Protein AF-A0A1E8CP36-F1 (afdb_monomer)

Radius of gyration: 18.4 Å; Cα contacts (8 Å, |Δi|>4): 441; chains: 1; bounding box: 43×44×57 Å

Structure (mmCIF, N/CA/C/O backbone):
data_AF-A0A1E8CP36-F1
#
_entry.id   AF-A0A1E8CP36-F1
#
loop_
_atom_site.group_PDB
_atom_site.id
_atom_site.type_symbol
_atom_site.label_atom_id
_atom_site.label_alt_id
_atom_site.label_comp_id
_atom_site.label_asym_id
_atom_site.label_entity_id
_atom_site.label_seq_id
_atom_site.pdbx_PDB_ins_code
_atom_site.Cartn_x
_atom_site.Cartn_y
_atom_site.Cartn_z
_atom_site.occupancy
_atom_site.B_iso_or_equiv
_atom_site.auth_seq_id
_atom_site.auth_comp_id
_atom_site.auth_asym_id
_atom_site.auth_atom_id
_atom_site.pdbx_PDB_model_num
ATOM 1 N N . MET A 1 1 ? -20.649 27.851 12.185 1.00 42.44 1 MET A N 1
ATOM 2 C CA . MET A 1 1 ? -20.778 26.809 13.225 1.00 42.44 1 MET A CA 1
ATOM 3 C C . MET A 1 1 ? -20.010 25.599 12.732 1.00 42.44 1 MET A C 1
ATOM 5 O O . MET A 1 1 ? -20.417 25.036 11.728 1.00 42.44 1 MET A O 1
ATOM 9 N N . LEU A 1 2 ? -18.875 25.284 13.358 1.00 39.28 2 LEU A N 1
ATOM 10 C CA . LEU A 1 2 ? -18.139 24.038 13.123 1.00 39.28 2 LEU A CA 1
ATOM 11 C C . LEU A 1 2 ? -18.887 22.919 13.850 1.00 39.28 2 LEU A C 1
ATOM 13 O O . LEU A 1 2 ? -19.283 23.093 15.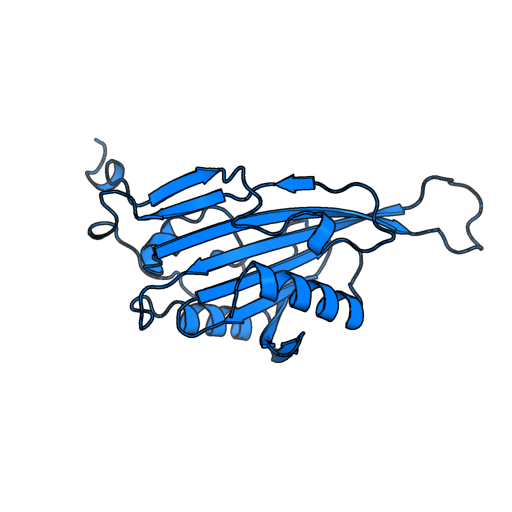005 1.00 39.28 2 LEU A O 1
ATOM 17 N N . THR A 1 3 ? -19.148 21.811 13.173 1.00 42.78 3 THR A N 1
ATOM 18 C CA . THR A 1 3 ? -19.741 20.630 13.804 1.00 42.78 3 THR A CA 1
ATOM 19 C C . THR A 1 3 ? -18.732 19.991 14.771 1.00 42.78 3 THR A C 1
ATOM 21 O O . THR A 1 3 ? -17.538 20.024 14.488 1.00 42.78 3 THR A O 1
ATOM 24 N N . PRO A 1 4 ? -19.165 19.349 15.877 1.00 52.16 4 PRO A N 1
ATOM 25 C CA . PRO A 1 4 ? -18.263 18.711 16.853 1.00 52.16 4 PRO A CA 1
ATOM 26 C C . PRO A 1 4 ? -17.338 17.616 16.278 1.00 52.16 4 PRO A C 1
ATOM 28 O O . PRO A 1 4 ? -16.437 17.143 16.963 1.00 52.16 4 PRO A O 1
ATOM 31 N N . LEU A 1 5 ? -17.559 17.200 15.027 1.00 50.97 5 LEU A N 1
ATOM 32 C CA . LEU A 1 5 ? -16.712 16.261 14.291 1.00 50.97 5 LEU A CA 1
ATOM 33 C C . LEU A 1 5 ? -15.388 16.885 13.812 1.00 50.97 5 LEU A C 1
ATOM 35 O O . LEU A 1 5 ? -14.413 16.154 13.676 1.00 50.97 5 LEU A O 1
ATOM 39 N N . ASP A 1 6 ? -15.314 18.210 13.633 1.00 52.88 6 ASP A N 1
ATOM 40 C CA . ASP A 1 6 ? -14.117 18.896 13.109 1.00 52.88 6 ASP A CA 1
ATOM 41 C C . ASP A 1 6 ? -12.987 19.036 14.151 1.00 52.88 6 ASP A C 1
ATOM 43 O O . ASP A 1 6 ? -11.913 19.556 13.855 1.00 52.88 6 ASP A O 1
ATOM 47 N N . THR A 1 7 ? -13.216 18.577 15.386 1.00 62.69 7 THR A N 1
ATOM 48 C CA . THR A 1 7 ? -12.235 18.618 16.482 1.00 62.69 7 THR A CA 1
ATOM 49 C C . THR A 1 7 ? -11.633 17.260 16.835 1.00 62.69 7 THR A C 1
ATOM 51 O O . THR A 1 7 ? -10.688 17.223 17.623 1.00 62.69 7 THR A O 1
ATOM 54 N N . LEU A 1 8 ? -12.158 16.155 16.292 1.00 77.69 8 LEU A N 1
ATOM 55 C CA . LEU A 1 8 ? -11.667 14.816 16.624 1.00 77.69 8 LEU A CA 1
ATOM 56 C C . LEU A 1 8 ? -10.309 14.559 15.967 1.00 77.69 8 LEU A C 1
ATOM 58 O O . LEU A 1 8 ? -10.164 14.587 14.746 1.00 77.69 8 LEU A O 1
ATOM 62 N N . ARG A 1 9 ? -9.304 14.243 16.782 1.00 86.25 9 ARG A N 1
ATOM 63 C CA . ARG A 1 9 ? -7.970 13.844 16.326 1.00 86.25 9 ARG A CA 1
ATOM 64 C C . ARG A 1 9 ? -7.954 12.341 16.086 1.00 86.25 9 ARG A C 1
ATOM 66 O O . ARG A 1 9 ? -7.507 11.566 16.934 1.00 86.25 9 ARG A O 1
ATOM 73 N N . CYS A 1 10 ? -8.479 11.937 14.933 1.00 89.81 10 CYS A N 1
ATOM 74 C CA . CYS A 1 10 ? -8.637 10.532 14.552 1.00 89.81 10 CYS A CA 1
ATOM 75 C C . CYS A 1 10 ? -7.316 9.827 14.272 1.00 89.81 10 CYS A C 1
ATOM 77 O O . CYS A 1 10 ? -7.141 8.655 14.616 1.00 89.81 10 CYS A O 1
ATOM 79 N N . VAL A 1 11 ? -6.380 10.551 13.670 1.00 91.06 11 VAL A N 1
ATOM 80 C CA . VAL A 1 11 ? -5.072 10.037 13.294 1.00 91.06 11 VAL A CA 1
ATOM 81 C C . VAL A 1 11 ? -3.985 11.034 13.660 1.00 91.06 11 VAL A C 1
ATOM 83 O O . VAL A 1 11 ? -4.241 12.219 13.870 1.00 91.06 11 VAL A O 1
ATOM 86 N N . VAL A 1 12 ? -2.759 10.536 13.746 1.00 92.25 12 VAL A N 1
ATOM 87 C CA . VAL A 1 12 ? -1.548 11.349 13.804 1.00 92.25 12 VAL A CA 1
ATOM 88 C C . VAL A 1 12 ? -0.628 10.866 12.698 1.00 92.25 12 VAL A C 1
ATOM 90 O O . VAL A 1 12 ? -0.322 9.674 12.628 1.00 92.25 12 VAL A O 1
ATOM 93 N N . GLN A 1 13 ? -0.185 11.795 11.856 1.00 90.75 13 GLN A N 1
ATOM 94 C CA . GLN A 1 13 ? 0.806 11.536 10.821 1.00 90.75 13 GLN A CA 1
ATOM 95 C C . GLN A 1 13 ? 2.175 12.054 11.254 1.00 90.75 13 GLN A C 1
ATOM 97 O O . GLN A 1 13 ? 2.289 13.126 11.851 1.00 90.75 13 GLN A O 1
ATOM 102 N N . ARG A 1 14 ? 3.224 11.290 10.958 1.00 87.75 14 ARG A N 1
ATOM 103 C CA . ARG A 1 14 ? 4.611 11.690 11.200 1.00 87.75 14 ARG A CA 1
ATOM 104 C C . ARG A 1 14 ? 5.522 11.207 10.085 1.00 87.75 14 ARG A C 1
ATOM 106 O O . ARG A 1 14 ? 5.407 10.073 9.627 1.00 87.75 14 ARG A O 1
ATOM 113 N N . THR A 1 15 ? 6.460 12.055 9.686 1.00 85.12 15 THR A N 1
ATOM 114 C CA . THR A 1 15 ? 7.546 11.658 8.789 1.00 85.12 15 THR A CA 1
ATOM 115 C C . THR A 1 15 ? 8.500 10.737 9.539 1.00 85.12 15 THR A C 1
ATOM 117 O O . THR A 1 15 ? 8.971 11.075 10.628 1.00 85.12 15 THR A O 1
ATOM 120 N N . ILE A 1 16 ? 8.800 9.577 8.964 1.00 77.88 16 ILE A N 1
ATOM 121 C CA . ILE A 1 16 ? 9.831 8.680 9.475 1.00 77.88 16 ILE A CA 1
ATOM 122 C C . ILE A 1 16 ? 11.157 9.094 8.840 1.00 77.88 16 ILE A C 1
ATOM 124 O O . ILE A 1 16 ? 11.284 9.146 7.625 1.00 77.88 16 ILE A O 1
ATOM 128 N N . THR A 1 17 ? 12.161 9.388 9.660 1.00 64.94 17 THR A N 1
ATOM 129 C CA . THR A 1 17 ? 13.502 9.782 9.189 1.00 64.94 17 THR A CA 1
ATOM 130 C C . THR A 1 17 ? 14.528 8.654 9.275 1.00 64.94 17 THR A C 1
ATOM 132 O O . THR A 1 17 ? 15.675 8.831 8.877 1.00 64.94 17 THR A O 1
ATOM 135 N N . THR A 1 18 ? 14.132 7.494 9.802 1.00 57.47 18 THR A N 1
ATOM 136 C CA . THR A 1 18 ? 14.993 6.309 9.891 1.00 57.47 18 THR A CA 1
ATOM 137 C C . THR A 1 18 ? 14.614 5.287 8.824 1.00 57.47 18 THR A C 1
ATOM 139 O O . THR A 1 18 ? 13.462 5.191 8.408 1.00 57.47 18 THR A O 1
ATOM 142 N N . ASP A 1 19 ? 15.585 4.477 8.419 1.00 56.72 19 ASP A N 1
ATOM 143 C CA . ASP A 1 19 ? 15.428 3.281 7.578 1.00 56.72 19 ASP A CA 1
ATOM 144 C C . ASP A 1 19 ? 14.421 2.252 8.137 1.00 56.72 19 ASP A C 1
ATOM 146 O O . ASP A 1 19 ? 13.986 1.330 7.442 1.00 56.72 19 ASP A O 1
ATOM 150 N N . ARG A 1 20 ? 14.008 2.416 9.397 1.00 55.44 20 ARG A N 1
ATOM 151 C CA . ARG A 1 20 ? 12.986 1.615 10.067 1.00 55.44 20 ARG A CA 1
ATOM 152 C C . ARG A 1 20 ? 11.585 2.099 9.716 1.00 55.44 20 ARG A C 1
ATOM 154 O O . ARG A 1 20 ? 10.924 2.771 10.505 1.00 55.44 20 ARG A O 1
ATOM 161 N N . GLY A 1 21 ? 11.085 1.683 8.559 1.00 60.56 21 GLY A N 1
ATOM 162 C CA . GLY A 1 21 ? 9.643 1.729 8.318 1.00 60.56 21 GLY A CA 1
ATOM 163 C C . GLY A 1 21 ? 9.183 1.874 6.880 1.00 60.56 21 GLY A C 1
ATOM 164 O O . GLY A 1 21 ? 7.978 1.866 6.682 1.00 60.56 21 GLY A O 1
ATOM 165 N N . GLY A 1 22 ? 10.074 1.967 5.896 1.00 68.12 22 GLY A N 1
ATOM 166 C CA . GLY A 1 22 ? 9.705 2.028 4.481 1.00 68.12 22 GLY A CA 1
ATOM 167 C C . GLY A 1 22 ? 10.755 1.391 3.576 1.00 68.12 22 GLY A C 1
ATOM 168 O O . GLY A 1 22 ? 11.767 0.880 4.057 1.00 68.12 22 GLY A O 1
ATOM 169 N N . LEU A 1 23 ? 10.503 1.398 2.266 1.00 78.31 23 LEU A N 1
ATOM 170 C CA . LEU A 1 23 ? 11.459 0.911 1.273 1.00 78.31 23 LEU A CA 1
ATOM 171 C C . LEU A 1 23 ? 12.496 2.001 0.976 1.00 78.31 23 LEU A C 1
ATOM 173 O O . LEU A 1 23 ? 12.114 3.063 0.484 1.00 78.31 23 LEU A O 1
ATOM 177 N N . PRO A 1 24 ? 13.797 1.776 1.237 1.00 81.56 24 PRO A N 1
ATOM 178 C CA . PRO A 1 24 ? 14.819 2.696 0.764 1.00 81.56 24 PRO A CA 1
ATOM 179 C C . PRO A 1 24 ? 14.998 2.531 -0.756 1.00 81.56 24 PRO A C 1
ATOM 181 O O . PRO A 1 24 ? 14.765 1.430 -1.275 1.00 81.56 24 PRO A O 1
ATOM 184 N N . PRO A 1 25 ? 15.462 3.575 -1.469 1.00 82.06 25 PRO A N 1
ATOM 185 C CA . PRO A 1 25 ? 15.526 3.536 -2.925 1.00 82.06 25 PRO A CA 1
ATOM 186 C C . PRO A 1 25 ? 16.365 2.366 -3.456 1.00 82.06 25 PRO A C 1
ATOM 188 O O . PRO A 1 25 ? 15.920 1.603 -4.313 1.00 82.06 25 PRO A O 1
ATOM 191 N N . ASP A 1 26 ? 17.537 2.150 -2.857 1.00 84.50 26 ASP A N 1
ATOM 192 C CA . ASP A 1 26 ? 18.494 1.128 -3.295 1.00 84.50 26 ASP A CA 1
ATOM 193 C C . ASP A 1 26 ? 18.013 -0.313 -3.081 1.00 84.50 26 ASP A C 1
ATOM 195 O O . ASP A 1 26 ? 18.573 -1.242 -3.656 1.00 84.50 26 ASP A O 1
ATOM 199 N N . SER A 1 27 ? 16.978 -0.543 -2.264 1.00 85.44 27 SER A N 1
ATOM 200 C CA . SER A 1 27 ? 16.481 -1.908 -2.036 1.00 85.44 27 SER A CA 1
ATOM 201 C C . SER A 1 27 ? 15.745 -2.479 -3.247 1.00 85.44 27 SER A C 1
ATOM 203 O O . SER A 1 27 ? 15.810 -3.678 -3.499 1.00 85.44 27 SER A O 1
ATOM 205 N N . VAL A 1 28 ? 15.038 -1.647 -4.008 1.00 85.50 28 VAL A N 1
ATOM 206 C CA . VAL A 1 28 ? 14.165 -2.110 -5.102 1.00 85.50 28 VAL A CA 1
ATOM 207 C C . VAL A 1 28 ? 14.660 -1.688 -6.479 1.00 85.50 28 VAL A C 1
ATOM 209 O O . VAL A 1 28 ? 14.289 -2.303 -7.476 1.00 85.50 28 VAL A O 1
ATOM 212 N N . LYS A 1 29 ? 15.565 -0.715 -6.541 1.00 85.38 29 LYS A N 1
ATOM 213 C CA . LYS A 1 29 ? 16.146 -0.199 -7.775 1.00 85.38 29 LYS A CA 1
ATOM 214 C C . LYS A 1 29 ? 16.951 -1.274 -8.553 1.00 85.38 29 LYS A C 1
ATOM 216 O O . LYS A 1 29 ? 17.710 -2.024 -7.934 1.00 85.38 29 LYS A O 1
ATOM 221 N N . PRO A 1 30 ? 16.793 -1.385 -9.887 1.00 80.94 30 PRO A N 1
ATOM 222 C CA . PRO A 1 30 ? 17.678 -2.177 -10.754 1.00 80.94 30 PRO A CA 1
ATOM 223 C C . PRO A 1 30 ? 19.116 -1.629 -10.813 1.00 80.94 30 PRO A C 1
ATOM 225 O O . PRO A 1 30 ? 19.350 -0.454 -10.538 1.00 80.94 30 PRO A O 1
ATOM 228 N N . ALA A 1 31 ? 20.097 -2.448 -11.199 1.00 79.38 31 ALA A N 1
ATOM 229 C CA . ALA A 1 31 ? 21.509 -2.031 -11.207 1.00 79.38 31 ALA A CA 1
ATOM 230 C C . ALA A 1 31 ? 21.798 -0.923 -12.239 1.00 79.38 31 ALA A C 1
ATOM 232 O O . ALA A 1 31 ? 22.646 -0.061 -12.027 1.00 79.38 31 ALA A O 1
ATOM 233 N N . GLU A 1 32 ? 21.070 -0.948 -13.348 1.00 77.88 32 GLU A N 1
ATOM 234 C CA . GLU A 1 32 ? 21.139 -0.030 -14.481 1.00 77.88 32 GLU A CA 1
ATOM 235 C C . GLU A 1 32 ? 20.390 1.288 -14.260 1.00 77.88 32 GLU A C 1
ATOM 237 O O . GLU A 1 32 ? 20.508 2.212 -15.065 1.00 77.88 32 GLU A O 1
ATOM 242 N N . ALA A 1 33 ? 19.607 1.387 -13.187 1.00 83.19 33 ALA A N 1
ATOM 243 C CA . ALA A 1 33 ? 18.817 2.574 -12.941 1.00 83.19 33 ALA A CA 1
ATOM 244 C C . ALA A 1 33 ? 19.701 3.763 -12.520 1.00 83.19 33 ALA A C 1
ATOM 246 O O . ALA A 1 33 ? 20.709 3.634 -11.816 1.00 83.19 33 ALA A O 1
ATOM 247 N N . VAL A 1 34 ? 19.286 4.965 -12.904 1.00 80.81 34 VAL A N 1
ATOM 248 C CA . VAL A 1 34 ? 19.999 6.225 -12.674 1.00 80.81 34 VAL A CA 1
ATOM 249 C C . VAL A 1 34 ? 19.136 7.152 -11.836 1.00 80.81 34 VAL A C 1
ATOM 251 O O . VAL A 1 34 ? 17.924 7.236 -12.020 1.00 80.81 34 VAL A O 1
ATOM 254 N N . GLY A 1 35 ? 19.774 7.825 -10.874 1.00 79.50 35 GLY A N 1
ATOM 255 C CA . GLY A 1 35 ? 19.059 8.560 -9.836 1.00 79.50 35 GLY A CA 1
ATOM 256 C C . GLY A 1 35 ? 18.225 7.628 -8.955 1.00 79.50 35 GLY A C 1
ATOM 257 O O . GLY A 1 35 ? 18.033 6.447 -9.258 1.00 79.50 35 GLY A O 1
ATOM 258 N N . ALA A 1 36 ? 17.811 8.133 -7.804 1.00 82.62 36 ALA A N 1
ATOM 259 C CA . ALA A 1 36 ? 16.762 7.531 -7.002 1.00 82.62 36 ALA A CA 1
ATOM 260 C C . ALA A 1 36 ? 16.274 8.583 -6.011 1.00 82.62 36 ALA A C 1
ATOM 262 O O . ALA A 1 36 ? 17.088 9.316 -5.442 1.00 82.62 36 ALA A O 1
ATOM 263 N N . ALA A 1 37 ? 14.972 8.646 -5.791 1.00 83.38 37 ALA A N 1
ATOM 264 C CA . ALA A 1 37 ? 14.398 9.451 -4.732 1.00 83.38 37 ALA A CA 1
ATOM 265 C C . ALA A 1 37 ? 13.346 8.633 -3.992 1.00 83.38 37 ALA A C 1
ATOM 267 O O . ALA A 1 37 ? 12.659 7.796 -4.576 1.00 83.38 37 ALA A O 1
ATOM 268 N N . THR A 1 38 ? 13.222 8.890 -2.697 1.00 82.88 38 THR A N 1
ATOM 269 C CA . THR A 1 38 ? 12.102 8.391 -1.906 1.00 82.88 38 THR A CA 1
ATOM 270 C C . THR A 1 38 ? 11.320 9.584 -1.400 1.00 82.88 38 THR A C 1
ATOM 272 O O . THR A 1 38 ? 11.869 10.456 -0.729 1.00 82.88 38 THR A O 1
ATOM 275 N N . GLU A 1 39 ? 10.032 9.600 -1.712 1.00 82.44 39 GLU A N 1
ATOM 276 C CA . GLU A 1 39 ? 9.053 10.468 -1.080 1.00 82.44 39 GLU A CA 1
ATOM 277 C C . GLU A 1 39 ? 8.371 9.668 0.036 1.00 82.44 39 GLU A C 1
ATOM 279 O O . GLU A 1 39 ? 7.737 8.644 -0.207 1.00 82.44 39 GLU A O 1
ATOM 284 N N . GLY A 1 40 ? 8.545 10.092 1.287 1.00 73.25 40 GLY A N 1
ATOM 285 C CA . GLY A 1 40 ? 8.168 9.307 2.471 1.00 73.25 40 GLY A CA 1
ATOM 286 C C . GLY A 1 40 ? 9.388 8.725 3.206 1.00 73.25 40 GLY A C 1
ATOM 287 O O . GLY A 1 40 ? 10.513 9.128 2.913 1.00 73.25 40 GLY A O 1
ATOM 288 N N . PRO A 1 41 ? 9.201 7.816 4.188 1.00 82.81 41 PRO A N 1
ATOM 289 C CA . PRO A 1 41 ? 7.944 7.203 4.617 1.00 82.81 41 PRO A CA 1
ATOM 290 C C . PRO A 1 41 ? 7.121 8.101 5.553 1.00 82.81 41 PRO A C 1
ATOM 292 O O . PRO A 1 41 ? 7.648 8.663 6.515 1.00 82.81 41 PRO A O 1
ATOM 295 N N . VAL A 1 42 ? 5.810 8.175 5.327 1.00 87.44 42 VAL A N 1
ATOM 296 C CA . VAL A 1 42 ? 4.858 8.786 6.265 1.00 87.44 42 VAL A CA 1
ATOM 297 C C . VAL A 1 42 ? 4.200 7.683 7.077 1.00 87.44 42 VAL A C 1
ATOM 299 O O . VAL A 1 42 ? 3.635 6.741 6.528 1.00 87.44 42 VAL A O 1
ATOM 302 N N . GLU A 1 43 ? 4.269 7.794 8.398 1.00 89.62 43 GLU A N 1
ATOM 303 C CA . GLU A 1 43 ? 3.563 6.913 9.315 1.00 89.62 43 GLU A CA 1
ATOM 304 C C . GLU A 1 43 ? 2.275 7.561 9.791 1.00 89.62 43 GLU A C 1
ATOM 306 O O . GLU A 1 43 ? 2.289 8.680 10.296 1.00 89.62 43 GLU A O 1
ATOM 311 N N . THR A 1 44 ? 1.183 6.813 9.704 1.00 90.75 44 THR A N 1
ATOM 312 C CA . THR A 1 44 ? -0.097 7.151 10.319 1.00 90.75 44 THR A CA 1
ATOM 313 C C . THR A 1 44 ? -0.356 6.203 11.489 1.00 90.75 44 THR A C 1
ATOM 315 O O . THR A 1 44 ? -0.292 4.979 11.343 1.00 90.75 44 THR A O 1
ATOM 318 N N . VAL A 1 45 ? -0.659 6.763 12.658 1.00 93.06 45 VAL A N 1
ATOM 319 C CA . VAL A 1 45 ? -1.060 6.024 13.866 1.00 93.06 45 VAL A CA 1
ATOM 320 C C . VAL A 1 45 ? -2.399 6.544 14.395 1.00 93.06 45 VAL A C 1
ATOM 322 O O . VAL A 1 45 ? -2.792 7.665 14.057 1.00 93.06 45 VAL A O 1
ATOM 325 N N . PRO A 1 46 ? -3.117 5.770 15.231 1.00 93.25 46 PRO A N 1
ATOM 326 C CA . PRO A 1 46 ? -4.339 6.248 15.865 1.00 93.25 46 PRO A CA 1
ATOM 327 C C . PRO A 1 46 ? -4.074 7.511 16.694 1.00 93.25 46 PRO A C 1
ATOM 329 O O . PRO A 1 46 ? -3.125 7.554 17.479 1.00 93.25 46 PRO A O 1
ATOM 332 N N . GLY A 1 47 ? -4.911 8.531 16.516 1.00 92.44 47 GLY A N 1
ATOM 333 C CA . GLY A 1 47 ? -4.896 9.731 17.346 1.00 92.44 47 GLY A CA 1
ATOM 334 C C . GLY A 1 47 ? -5.660 9.546 18.659 1.00 92.44 47 GLY A C 1
ATOM 335 O O . GLY A 1 47 ? -6.194 8.472 18.945 1.00 92.44 47 GLY A O 1
ATOM 336 N N . ALA A 1 48 ? -5.711 10.607 19.468 1.00 92.50 48 ALA A N 1
ATOM 337 C CA . ALA A 1 48 ? -6.333 10.574 20.795 1.00 92.50 48 ALA A CA 1
ATOM 338 C C . ALA A 1 48 ? -7.822 10.186 20.752 1.00 92.50 48 ALA A C 1
ATOM 340 O O . ALA A 1 48 ? -8.307 9.513 21.659 1.00 92.50 48 ALA A O 1
ATOM 341 N N . ASP A 1 49 ? -8.515 10.539 19.667 1.00 91.00 49 ASP A N 1
ATOM 342 C CA . ASP A 1 49 ? -9.955 10.332 19.512 1.00 91.00 49 ASP A CA 1
ATOM 343 C C . ASP A 1 49 ? -10.296 9.160 18.580 1.00 91.00 49 ASP A C 1
ATOM 345 O O . ASP A 1 49 ? -11.451 8.982 18.197 1.00 91.00 49 ASP A O 1
ATOM 349 N N . ALA A 1 50 ? -9.318 8.321 18.217 1.00 88.06 50 ALA A N 1
ATOM 350 C CA . ALA A 1 50 ? -9.481 7.273 17.204 1.00 88.06 50 ALA A CA 1
ATOM 351 C C . ALA A 1 50 ? -10.653 6.307 17.466 1.00 88.06 50 ALA A C 1
ATOM 353 O O . ALA A 1 50 ? -11.233 5.773 16.525 1.00 88.06 50 ALA A O 1
ATOM 354 N N . ALA A 1 51 ? -11.017 6.077 18.732 1.00 85.44 51 ALA A N 1
ATOM 355 C CA . ALA A 1 51 ? -12.144 5.219 19.100 1.00 85.44 51 ALA A CA 1
ATOM 356 C C . ALA A 1 51 ? -13.522 5.853 18.827 1.00 85.44 51 ALA A C 1
ATOM 358 O O . ALA A 1 51 ? -14.496 5.124 18.651 1.00 85.44 51 ALA A O 1
ATOM 359 N N . ALA A 1 52 ? -13.604 7.186 18.806 1.00 85.94 52 ALA A N 1
ATOM 360 C CA . ALA A 1 52 ? -14.826 7.944 18.543 1.00 85.94 52 ALA A CA 1
ATOM 361 C C . ALA A 1 52 ? -14.988 8.303 17.059 1.00 85.94 52 ALA A C 1
ATOM 363 O O . ALA A 1 52 ? -16.052 8.762 16.644 1.00 85.94 52 ALA A O 1
ATOM 364 N N . CYS A 1 53 ? -13.942 8.099 16.258 1.00 85.31 53 CYS A N 1
ATOM 365 C CA . CYS A 1 53 ? -13.953 8.490 14.864 1.00 85.31 53 CYS A CA 1
ATOM 366 C C . CYS A 1 53 ? -14.815 7.548 14.015 1.00 85.31 53 CYS A C 1
ATOM 368 O O . CYS A 1 53 ? -14.610 6.329 14.032 1.00 85.31 53 CYS A O 1
ATOM 370 N N . PRO A 1 54 ? -15.783 8.094 13.260 1.00 76.81 54 PRO A N 1
ATOM 371 C CA . PRO A 1 54 ? -16.598 7.299 12.363 1.00 76.81 54 PRO A CA 1
ATOM 372 C C . PRO A 1 54 ? -15.743 6.771 11.210 1.00 76.81 54 PRO A C 1
ATOM 374 O O . PRO A 1 54 ? -14.850 7.449 10.706 1.00 76.81 54 PRO A O 1
ATOM 377 N N . GLY A 1 55 ? -16.046 5.560 10.757 1.00 74.94 55 GLY A N 1
ATOM 378 C CA . GLY A 1 55 ? -15.379 4.982 9.601 1.00 74.94 55 GLY A CA 1
ATOM 379 C C . GLY A 1 55 ? -16.058 3.698 9.165 1.00 74.94 55 GLY A C 1
ATOM 380 O O . GLY A 1 55 ? -16.174 2.753 9.943 1.00 74.94 55 GLY A O 1
ATOM 381 N N . ALA A 1 56 ? -16.495 3.669 7.913 1.00 83.94 56 ALA A N 1
ATOM 382 C CA . ALA A 1 56 ? -16.815 2.448 7.196 1.00 83.94 56 ALA A CA 1
ATOM 383 C C . ALA A 1 56 ? -15.829 2.333 6.038 1.00 83.94 56 ALA A C 1
ATOM 385 O O . ALA A 1 56 ? -15.441 3.348 5.455 1.00 83.94 56 ALA A O 1
ATOM 386 N N . LEU A 1 57 ? -15.410 1.108 5.722 1.00 85.12 57 LEU A N 1
ATOM 387 C CA . LEU A 1 57 ? -14.607 0.892 4.526 1.00 85.12 57 LEU A CA 1
ATOM 388 C C . LEU A 1 57 ? -15.431 1.352 3.316 1.00 85.12 57 LEU A C 1
ATOM 390 O O . LEU A 1 57 ? -16.638 1.075 3.279 1.00 85.12 57 LEU A O 1
ATOM 394 N N . PRO A 1 58 ? -14.824 2.080 2.364 1.00 79.38 58 PRO A N 1
ATOM 395 C CA . PRO A 1 58 ? -15.558 2.574 1.211 1.00 79.38 58 PRO A CA 1
ATOM 396 C C . PRO A 1 58 ? -16.139 1.409 0.403 1.00 79.38 58 PRO A C 1
ATOM 398 O O . PRO A 1 58 ? -15.741 0.253 0.556 1.00 79.38 58 PRO A O 1
ATOM 401 N N . ALA A 1 59 ? -17.114 1.695 -0.456 1.00 77.75 59 ALA A N 1
ATOM 402 C CA . ALA A 1 59 ? -17.546 0.696 -1.423 1.00 77.75 59 ALA A CA 1
ATOM 403 C C . ALA A 1 59 ? -16.356 0.313 -2.318 1.00 77.75 59 ALA A C 1
ATOM 405 O O . ALA A 1 59 ? -15.544 1.165 -2.674 1.00 77.75 59 ALA A O 1
ATOM 406 N N . ALA A 1 60 ? -16.257 -0.970 -2.673 1.00 68.69 60 ALA A N 1
ATOM 407 C CA . ALA A 1 60 ? -15.292 -1.412 -3.671 1.00 68.69 60 ALA A CA 1
ATOM 408 C C . ALA A 1 60 ? -15.710 -0.820 -5.026 1.00 68.69 60 ALA A C 1
ATOM 410 O O . ALA A 1 60 ? -16.725 -1.238 -5.583 1.00 68.69 60 ALA A O 1
ATOM 411 N N . GLY A 1 61 ? -14.984 0.192 -5.497 1.00 66.12 61 GLY A N 1
ATOM 412 C CA . GLY A 1 61 ? -15.195 0.846 -6.787 1.00 66.12 61 GLY A CA 1
ATOM 413 C C . GLY A 1 61 ? -13.917 0.788 -7.616 1.00 66.12 61 GLY A C 1
ATOM 414 O O . GLY A 1 61 ? -12.828 0.869 -7.052 1.00 66.12 61 GLY A O 1
ATOM 415 N N . CYS A 1 62 ? -14.069 0.623 -8.930 1.00 72.00 62 CYS A N 1
ATOM 416 C CA . CYS A 1 62 ? -12.959 0.372 -9.858 1.00 72.00 62 CYS A CA 1
ATOM 417 C C . CYS A 1 62 ? -12.655 1.569 -10.775 1.00 72.00 62 CYS A C 1
ATOM 419 O O . CYS A 1 62 ? -11.638 1.584 -11.460 1.00 72.00 62 CYS A O 1
ATOM 421 N N . ASP A 1 63 ? -13.527 2.580 -10.768 1.00 58.31 63 ASP A N 1
ATOM 422 C CA . ASP A 1 63 ? -13.457 3.744 -11.664 1.00 58.31 63 ASP A CA 1
ATOM 423 C C . ASP A 1 63 ? -12.499 4.840 -11.160 1.00 58.31 63 ASP A C 1
ATOM 425 O O . ASP A 1 63 ? -12.257 5.842 -11.830 1.00 58.31 63 ASP A O 1
ATOM 429 N N . GLU A 1 64 ? -11.937 4.655 -9.967 1.00 60.72 64 GLU A N 1
ATOM 430 C CA . GLU A 1 64 ? -11.016 5.573 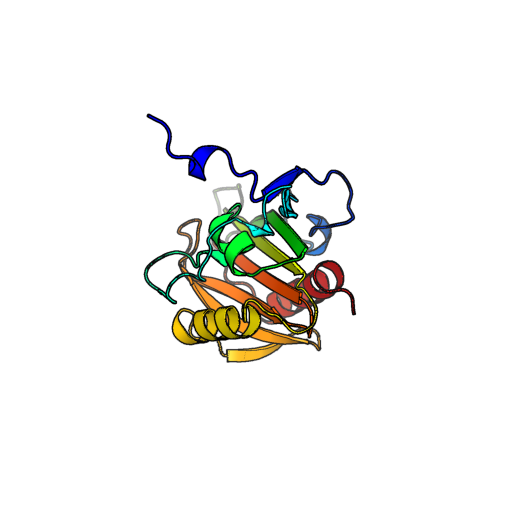-9.313 1.00 60.72 64 GLU A CA 1
ATOM 431 C C . GLU A 1 64 ? -9.774 4.814 -8.825 1.00 60.72 64 GLU A C 1
ATOM 433 O O . GLU A 1 64 ? -9.898 3.647 -8.445 1.00 60.72 64 GLU A O 1
ATOM 438 N N . PRO A 1 65 ? -8.586 5.456 -8.751 1.00 61.94 65 PRO A N 1
ATOM 439 C CA . PRO A 1 65 ? -7.438 4.862 -8.077 1.00 61.94 65 PRO A CA 1
ATOM 440 C C . PRO A 1 65 ? -7.855 4.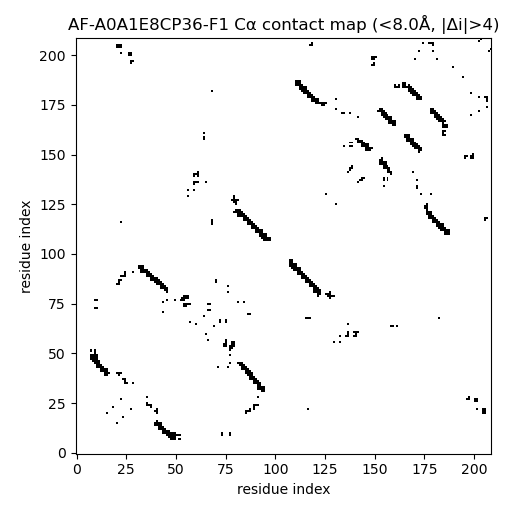387 -6.688 1.00 61.94 65 PRO A C 1
ATOM 442 O O . PRO A 1 65 ? -8.371 5.186 -5.899 1.00 61.94 65 PRO A O 1
ATOM 445 N N . SER A 1 66 ? -7.650 3.096 -6.425 1.00 61.16 66 SER A N 1
ATOM 446 C CA . SER A 1 66 ? -8.069 2.417 -5.201 1.00 61.16 66 SER A CA 1
ATOM 447 C C . SER A 1 66 ? -7.761 3.278 -3.962 1.00 61.16 66 SER A C 1
ATOM 449 O O . SER A 1 66 ? -6.611 3.688 -3.806 1.00 61.16 66 SER A O 1
ATOM 451 N N . PRO A 1 67 ? -8.713 3.562 -3.051 1.00 55.44 67 PRO A N 1
ATOM 452 C CA . PRO A 1 67 ? -8.493 4.487 -1.926 1.00 55.44 67 PRO A CA 1
ATOM 453 C C . PRO A 1 67 ? -7.292 4.136 -1.031 1.00 55.44 67 PRO A C 1
ATOM 455 O O . PRO A 1 67 ? -6.622 5.010 -0.494 1.00 55.44 67 PRO A O 1
ATOM 458 N N . TRP A 1 68 ? -6.962 2.849 -0.920 1.00 61.59 68 TRP A N 1
ATOM 459 C CA . TRP A 1 68 ? -5.793 2.354 -0.186 1.00 61.59 68 TRP A CA 1
ATOM 460 C C . TRP A 1 68 ? -4.461 2.592 -0.920 1.00 61.59 68 TRP A C 1
ATOM 462 O O . TRP A 1 68 ? -3.414 2.627 -0.285 1.00 61.59 68 TRP A O 1
ATOM 472 N N . SER A 1 69 ? -4.496 2.805 -2.237 1.00 62.22 69 SER A N 1
ATOM 473 C CA . SER A 1 69 ? -3.337 3.198 -3.051 1.00 62.22 69 SER A CA 1
ATOM 474 C C . SER A 1 69 ? -3.064 4.706 -3.010 1.00 62.22 69 SER A C 1
ATOM 476 O O . SER A 1 69 ? -2.004 5.143 -3.454 1.00 62.22 69 SER A O 1
ATOM 478 N N . ARG A 1 70 ? -3.999 5.503 -2.463 1.00 63.56 70 ARG A N 1
ATOM 479 C CA . ARG A 1 70 ? -3.829 6.944 -2.248 1.00 63.56 70 ARG A CA 1
ATOM 480 C C . ARG A 1 70 ? -3.104 7.189 -0.923 1.00 63.56 70 ARG A C 1
ATOM 482 O O . ARG A 1 70 ? -3.621 6.783 0.129 1.00 63.56 70 ARG A O 1
ATOM 489 N N . PRO A 1 71 ? -1.944 7.865 -0.941 1.00 57.47 71 PRO A N 1
ATOM 490 C CA . PRO A 1 71 ? -1.289 8.297 0.280 1.00 57.47 71 PRO A CA 1
ATOM 491 C C . PRO A 1 71 ? -2.211 9.178 1.132 1.00 57.47 71 PRO A C 1
ATOM 493 O O . PRO A 1 71 ? -2.942 10.014 0.604 1.00 57.47 71 PRO A O 1
ATOM 496 N N . GLY A 1 72 ? -2.186 8.995 2.449 1.00 62.53 72 GLY A N 1
ATOM 497 C CA . GLY A 1 72 ? -2.814 9.902 3.405 1.00 62.53 72 GLY A CA 1
ATOM 498 C C . GLY A 1 72 ? -4.326 9.764 3.581 1.00 62.53 72 GLY A C 1
ATOM 499 O O . GLY A 1 72 ? -4.923 10.633 4.208 1.00 62.53 72 GLY A O 1
ATOM 500 N N . ASP A 1 73 ? -4.971 8.702 3.079 1.00 76.06 73 ASP A N 1
ATOM 501 C CA . ASP A 1 73 ? -6.406 8.489 3.328 1.00 76.06 73 ASP A CA 1
ATOM 502 C C . ASP A 1 73 ? -6.669 8.112 4.803 1.00 76.06 73 ASP A C 1
ATOM 504 O O . ASP A 1 73 ? -6.635 6.939 5.204 1.00 76.06 73 ASP A O 1
ATOM 508 N N . GLU A 1 74 ? -6.926 9.138 5.618 1.00 82.12 74 GLU A N 1
ATOM 509 C CA . GLU A 1 74 ? -7.246 9.020 7.043 1.00 82.12 74 GLU A CA 1
ATOM 510 C C . GLU A 1 74 ? -8.546 8.243 7.277 1.00 82.12 74 GLU A C 1
ATOM 512 O O . GLU A 1 74 ? -8.647 7.479 8.238 1.00 82.12 74 GLU A O 1
ATOM 517 N N . ARG A 1 75 ? -9.530 8.378 6.376 1.00 81.19 75 ARG A N 1
ATOM 518 C CA . ARG A 1 75 ? -10.826 7.694 6.495 1.00 81.19 75 ARG A CA 1
ATOM 519 C C . ARG A 1 75 ? -10.652 6.195 6.323 1.00 81.19 75 ARG A C 1
ATOM 521 O O . ARG A 1 75 ? -11.202 5.428 7.115 1.00 81.19 75 ARG A O 1
ATOM 528 N N . PHE A 1 76 ? -9.856 5.777 5.339 1.00 86.38 76 PHE A N 1
ATOM 529 C CA . PHE A 1 76 ? -9.488 4.374 5.167 1.00 86.38 76 PHE A CA 1
ATOM 530 C C . PHE A 1 76 ? -8.743 3.841 6.397 1.00 86.38 76 PHE A C 1
ATOM 532 O O . PHE A 1 76 ? -9.094 2.775 6.909 1.00 86.38 76 PHE A O 1
ATOM 539 N N . PHE A 1 77 ? -7.766 4.592 6.923 1.00 88.75 77 PHE A N 1
ATOM 540 C CA . PHE A 1 77 ? -7.028 4.181 8.119 1.00 88.75 77 PHE A CA 1
ATOM 541 C C . PHE A 1 77 ? -7.956 3.979 9.325 1.00 88.75 77 PHE A C 1
ATOM 543 O O . PHE A 1 77 ? -7.948 2.908 9.935 1.00 88.75 77 PHE A O 1
ATOM 550 N N . THR A 1 78 ? -8.815 4.951 9.635 1.00 89.00 78 THR A N 1
ATOM 551 C CA . THR A 1 78 ? -9.789 4.838 10.729 1.00 89.00 78 THR A CA 1
ATOM 552 C C . THR A 1 78 ? -10.746 3.661 10.517 1.00 89.00 78 THR A C 1
ATOM 554 O O . THR A 1 78 ? -10.933 2.853 11.430 1.00 89.00 78 THR A O 1
ATOM 557 N N . ALA A 1 79 ? -11.303 3.504 9.312 1.00 88.94 79 ALA A N 1
ATOM 558 C CA . ALA A 1 79 ? -12.222 2.412 8.984 1.00 88.94 79 ALA A CA 1
ATOM 559 C C . ALA A 1 79 ? -11.574 1.023 9.109 1.00 88.94 79 ALA A C 1
ATOM 561 O O . ALA A 1 79 ? -12.215 0.079 9.571 1.00 88.94 79 ALA A O 1
ATOM 562 N N . SER A 1 80 ? -10.292 0.903 8.754 1.00 89.19 80 SER A N 1
ATOM 563 C CA . SER A 1 80 ? -9.538 -0.351 8.857 1.00 89.19 80 SER A CA 1
ATOM 564 C C . SER A 1 80 ? -9.299 -0.809 10.299 1.00 89.19 80 SER A C 1
ATOM 566 O O . SER A 1 80 ? -9.011 -1.982 10.536 1.00 89.19 80 SER A O 1
ATOM 568 N N . ARG A 1 81 ? -9.407 0.104 11.278 1.00 90.25 81 ARG A N 1
ATOM 569 C CA . ARG A 1 81 ? -9.033 -0.125 12.687 1.00 90.25 81 ARG A CA 1
ATOM 570 C C . ARG A 1 81 ? -7.586 -0.602 12.867 1.00 90.25 81 ARG A C 1
ATOM 572 O O . ARG A 1 81 ? -7.276 -1.276 13.857 1.00 90.25 81 ARG A O 1
ATOM 579 N N . ALA A 1 82 ? -6.716 -0.245 11.926 1.00 92.12 82 ALA A N 1
ATOM 580 C CA . ALA A 1 82 ? -5.293 -0.526 11.975 1.00 92.12 82 ALA A CA 1
ATOM 581 C C . ALA A 1 82 ? -4.616 0.120 13.191 1.00 92.12 82 ALA A C 1
ATOM 583 O O . ALA A 1 82 ? -5.076 1.116 13.753 1.00 92.12 82 ALA A O 1
ATOM 584 N N . THR A 1 83 ? -3.507 -0.475 13.616 1.00 93.31 83 THR A N 1
ATOM 585 C CA . THR A 1 83 ? -2.647 0.056 14.681 1.00 93.31 83 THR A CA 1
ATOM 586 C C . THR A 1 83 ? -1.561 0.968 14.128 1.00 93.31 83 THR A C 1
ATOM 588 O O . THR A 1 83 ? -1.032 1.795 14.868 1.00 93.31 83 THR A O 1
ATOM 591 N N . ARG A 1 84 ? -1.232 0.822 12.841 1.00 92.44 84 ARG A N 1
ATOM 592 C CA . ARG A 1 84 ? -0.183 1.574 12.157 1.00 92.44 84 ARG A CA 1
ATOM 593 C C . ARG A 1 84 ? -0.347 1.448 10.647 1.00 92.44 84 ARG A C 1
ATOM 595 O O . ARG A 1 84 ? -0.655 0.365 10.160 1.00 92.44 84 ARG A O 1
ATOM 602 N N . ARG A 1 85 ? -0.100 2.526 9.912 1.00 90.25 85 ARG A N 1
ATOM 603 C CA . ARG A 1 85 ? 0.085 2.527 8.456 1.00 90.25 85 ARG A CA 1
ATOM 604 C C . ARG A 1 85 ? 1.402 3.215 8.147 1.00 90.25 85 ARG A C 1
ATOM 606 O O . ARG A 1 85 ? 1.698 4.233 8.763 1.00 90.25 85 ARG A O 1
ATOM 613 N N . VAL A 1 86 ? 2.175 2.684 7.211 1.00 89.44 86 VAL A N 1
ATOM 614 C CA . VAL A 1 86 ? 3.273 3.432 6.594 1.00 89.44 86 VAL A CA 1
ATOM 615 C C . VAL A 1 86 ? 3.145 3.368 5.100 1.00 89.44 86 VAL A C 1
ATOM 617 O O . VAL A 1 86 ? 2.826 2.317 4.559 1.00 89.44 86 VAL A O 1
ATOM 620 N N . GLU A 1 87 ? 3.426 4.481 4.451 1.00 89.12 87 GLU A N 1
ATOM 621 C CA . GLU A 1 87 ? 3.405 4.601 3.007 1.00 89.12 87 GLU A CA 1
ATOM 622 C C . GLU A 1 87 ? 4.525 5.498 2.504 1.00 89.12 87 GLU A C 1
ATOM 624 O O . GLU A 1 87 ? 5.094 6.302 3.248 1.00 89.12 87 GLU A O 1
ATOM 629 N N . GLY A 1 88 ? 4.840 5.342 1.231 1.00 87.31 88 GLY A N 1
ATOM 630 C CA . GLY A 1 88 ? 5.786 6.184 0.525 1.00 87.31 88 GLY A CA 1
ATOM 631 C C . GLY A 1 88 ? 5.847 5.806 -0.943 1.00 87.31 88 GLY A C 1
ATOM 632 O O . GLY A 1 88 ? 5.148 4.902 -1.405 1.00 87.31 88 GLY A O 1
ATOM 633 N N . VAL A 1 89 ? 6.702 6.508 -1.668 1.00 88.44 89 VAL A N 1
ATOM 634 C CA . VAL A 1 89 ? 6.967 6.286 -3.081 1.00 88.44 89 VAL A CA 1
ATOM 635 C C . VAL A 1 89 ? 8.472 6.248 -3.275 1.00 88.44 89 VAL A C 1
ATOM 637 O O . VAL A 1 89 ? 9.192 7.124 -2.803 1.00 88.44 89 VAL A O 1
ATOM 640 N N . VAL A 1 90 ? 8.959 5.229 -3.969 1.00 88.44 90 VAL A N 1
ATOM 641 C CA . VAL A 1 90 ? 10.331 5.187 -4.480 1.00 88.44 90 VAL A CA 1
ATOM 642 C C . VAL A 1 90 ? 10.276 5.485 -5.968 1.00 88.44 90 VAL A C 1
ATOM 644 O O . VAL A 1 90 ? 9.501 4.845 -6.665 1.00 88.44 90 VAL A O 1
ATOM 647 N N . THR A 1 91 ? 11.092 6.409 -6.463 1.00 88.81 91 THR A N 1
ATOM 648 C CA . THR A 1 91 ? 11.216 6.717 -7.894 1.00 88.81 91 THR A CA 1
ATOM 649 C C . THR A 1 91 ? 12.651 6.536 -8.369 1.00 88.81 91 THR A C 1
ATOM 651 O O . THR A 1 91 ? 13.608 6.804 -7.636 1.00 88.81 91 THR A O 1
ATOM 654 N N . TRP A 1 92 ? 12.816 6.063 -9.600 1.00 87.94 92 TRP A N 1
ATOM 655 C CA . TRP A 1 92 ? 14.103 5.977 -10.289 1.00 87.94 92 TRP A CA 1
ATOM 656 C C . TRP A 1 92 ? 13.906 6.106 -11.799 1.00 87.94 92 TRP A C 1
ATOM 658 O O . TRP A 1 92 ? 12.803 5.909 -12.301 1.00 87.94 92 TRP A O 1
ATOM 668 N N . SER A 1 93 ? 14.978 6.401 -12.530 1.00 86.12 93 SER A N 1
ATOM 669 C CA . SER A 1 93 ? 14.953 6.406 -13.994 1.00 86.12 93 SER A CA 1
ATOM 670 C C . SER A 1 93 ? 15.686 5.190 -14.548 1.00 86.12 93 SER A C 1
ATOM 672 O O . SER A 1 93 ? 16.721 4.786 -14.015 1.00 86.12 93 SER A O 1
ATOM 674 N N . LEU A 1 94 ? 15.187 4.620 -15.637 1.00 79.25 94 LEU A N 1
ATOM 675 C CA . LEU A 1 94 ? 15.897 3.658 -16.473 1.00 79.25 94 LEU A CA 1
ATOM 676 C C . LEU A 1 94 ? 16.377 4.376 -17.731 1.00 79.25 94 LEU A C 1
ATOM 678 O O . LEU A 1 94 ? 15.612 5.087 -18.375 1.00 79.25 94 LEU A O 1
ATOM 682 N N . VAL A 1 95 ? 17.655 4.210 -18.072 1.00 74.00 95 VAL A N 1
ATOM 683 C CA . VAL A 1 95 ? 18.205 4.772 -19.309 1.00 74.00 95 VAL A CA 1
ATOM 684 C C . VAL A 1 95 ? 18.095 3.714 -20.398 1.00 74.00 95 VAL A C 1
ATOM 686 O O . VAL A 1 95 ? 18.940 2.821 -20.503 1.00 74.00 95 VAL A O 1
ATOM 689 N N . SER A 1 96 ? 17.068 3.827 -21.231 1.00 65.25 96 SER A N 1
ATOM 690 C CA . SER A 1 96 ? 16.910 2.979 -22.408 1.00 65.25 96 SER A CA 1
ATOM 691 C C . SER A 1 96 ? 17.863 3.465 -23.505 1.00 65.25 96 SER A C 1
ATOM 693 O O . SER A 1 96 ? 17.759 4.594 -23.997 1.00 65.25 96 SER A O 1
ATOM 695 N N . LYS A 1 97 ? 18.838 2.628 -23.892 1.00 58.78 97 LYS A N 1
ATOM 696 C CA . LYS A 1 97 ? 19.687 2.917 -25.059 1.00 58.78 97 LYS A CA 1
ATOM 697 C C . LYS A 1 97 ? 18.828 2.803 -26.322 1.00 58.78 97 LYS A C 1
ATOM 699 O O . LYS A 1 97 ? 18.184 1.767 -26.496 1.00 58.78 97 LYS A O 1
ATOM 704 N N . PRO A 1 98 ? 18.828 3.806 -27.217 1.00 55.31 98 PRO A N 1
ATOM 705 C CA . PRO A 1 98 ? 18.114 3.679 -28.476 1.00 55.31 98 PRO A CA 1
ATOM 706 C C . PRO A 1 98 ? 18.655 2.477 -29.270 1.00 55.31 98 PRO A C 1
ATOM 708 O O . PRO A 1 98 ? 19.850 2.164 -29.180 1.00 55.31 98 PRO A O 1
ATOM 711 N N . PRO A 1 99 ? 17.798 1.782 -30.040 1.00 54.44 99 PRO A N 1
ATOM 712 C CA . PRO A 1 99 ? 18.239 0.693 -30.898 1.00 54.44 99 PRO A CA 1
ATOM 713 C C . PRO A 1 99 ? 19.341 1.182 -31.853 1.00 54.44 99 PRO A C 1
ATOM 715 O O . PRO A 1 99 ? 19.315 2.338 -32.282 1.00 54.44 99 PRO A O 1
ATOM 718 N N . PRO A 1 100 ? 20.297 0.313 -32.236 1.00 55.75 100 PRO A N 1
ATOM 719 C CA . PRO A 1 100 ? 21.497 0.702 -32.987 1.00 55.75 100 PRO A CA 1
ATOM 720 C C . PRO A 1 100 ? 21.213 1.343 -34.358 1.00 55.75 100 PRO A C 1
ATOM 722 O O . PRO A 1 100 ? 22.110 1.927 -34.957 1.00 55.75 100 PRO A O 1
ATOM 725 N N . SER A 1 101 ? 19.975 1.261 -34.853 1.00 58.00 101 SER A N 1
ATOM 726 C CA . SER A 1 101 ? 19.517 1.889 -36.094 1.00 58.00 101 SER A CA 1
ATOM 727 C C . SER A 1 101 ? 19.137 3.370 -35.964 1.00 58.00 101 SER A C 1
ATOM 729 O O . SER A 1 101 ? 18.887 4.007 -36.983 1.00 58.00 101 SER A O 1
ATOM 731 N N . GLN A 1 102 ? 19.063 3.931 -34.752 1.00 55.59 102 GLN A N 1
ATOM 732 C CA . GLN A 1 102 ? 18.795 5.355 -34.528 1.00 55.59 102 GLN A CA 1
ATOM 733 C C . GLN A 1 102 ? 20.064 6.049 -34.028 1.00 55.59 102 GLN A C 1
ATOM 735 O O . GLN A 1 102 ? 20.266 6.267 -32.836 1.00 55.59 102 GLN A O 1
ATOM 740 N N . SER A 1 103 ? 20.953 6.389 -34.961 1.00 57.16 103 SER A N 1
ATOM 741 C CA . SER A 1 103 ? 22.055 7.308 -34.685 1.00 57.16 103 SER A CA 1
ATOM 742 C C . SER A 1 103 ? 21.533 8.749 -34.696 1.00 57.16 103 SER A C 1
ATOM 744 O O . SER A 1 103 ? 20.979 9.169 -35.709 1.00 57.16 103 SER A O 1
ATOM 746 N N . ALA A 1 104 ? 21.807 9.492 -33.617 1.00 49.47 104 ALA A N 1
ATOM 747 C CA . ALA A 1 104 ? 21.638 10.947 -33.444 1.00 49.47 104 ALA A CA 1
ATOM 748 C C . ALA A 1 104 ? 20.382 11.446 -32.692 1.00 49.47 104 ALA A C 1
ATOM 750 O O . ALA A 1 104 ? 19.578 12.202 -33.223 1.00 49.47 104 ALA A O 1
ATOM 751 N N . ALA A 1 105 ? 20.303 11.120 -31.400 1.00 46.38 105 ALA A N 1
ATOM 752 C CA . ALA A 1 105 ? 20.042 12.085 -30.322 1.00 46.38 105 ALA A CA 1
ATOM 753 C C . ALA A 1 105 ? 20.612 11.465 -29.035 1.00 46.38 105 ALA A C 1
ATOM 755 O O . ALA A 1 105 ? 20.088 10.481 -28.525 1.00 46.38 105 ALA A O 1
ATOM 756 N N . ALA A 1 106 ? 21.778 11.937 -28.598 1.00 48.19 106 ALA A N 1
ATOM 757 C CA . ALA A 1 106 ? 22.602 11.286 -27.580 1.00 48.19 106 ALA A CA 1
ATOM 758 C C . ALA A 1 106 ? 22.202 11.655 -26.142 1.00 48.19 106 ALA A C 1
ATOM 760 O O . ALA A 1 106 ? 23.074 11.906 -25.323 1.00 48.19 106 ALA A O 1
ATOM 761 N N . ASP A 1 107 ? 20.907 11.625 -25.845 1.00 51.41 107 ASP A N 1
ATOM 762 C CA . ASP A 1 107 ? 20.395 11.559 -24.480 1.00 51.41 107 ASP A CA 1
ATOM 763 C C . ASP A 1 107 ? 19.461 10.346 -24.450 1.00 51.41 107 ASP A C 1
ATOM 765 O O . ASP A 1 107 ? 18.488 10.290 -25.201 1.00 51.41 107 ASP A O 1
ATOM 769 N N . GLY A 1 108 ? 19.810 9.311 -23.680 1.00 55.44 108 GLY A N 1
ATOM 770 C CA . GLY A 1 108 ? 18.965 8.118 -23.569 1.00 55.44 108 GLY A CA 1
ATOM 771 C C . GLY A 1 108 ? 17.539 8.491 -23.156 1.00 55.44 108 GLY A C 1
ATOM 772 O O . GLY A 1 108 ? 17.329 9.490 -22.465 1.00 55.44 108 GLY A O 1
ATOM 773 N N . VAL A 1 109 ? 16.548 7.696 -23.569 1.00 58.22 109 VAL A N 1
ATOM 774 C CA . VAL A 1 109 ? 15.184 7.889 -23.064 1.00 58.22 109 VAL A CA 1
ATOM 775 C C . VAL A 1 109 ? 15.206 7.519 -21.585 1.00 58.22 109 VAL A C 1
ATOM 777 O O . VAL A 1 109 ? 15.552 6.391 -21.235 1.00 58.22 109 VAL A O 1
ATOM 780 N N . ASN A 1 110 ? 14.897 8.493 -20.730 1.00 65.75 110 ASN A N 1
ATOM 781 C CA . ASN A 1 110 ? 14.741 8.267 -19.302 1.00 65.75 110 ASN A CA 1
ATOM 782 C C . ASN A 1 110 ? 13.317 7.781 -19.051 1.00 65.75 110 ASN A C 1
ATOM 784 O O . ASN A 1 110 ? 12.386 8.584 -18.974 1.00 65.75 110 ASN A O 1
ATOM 788 N N . ASP A 1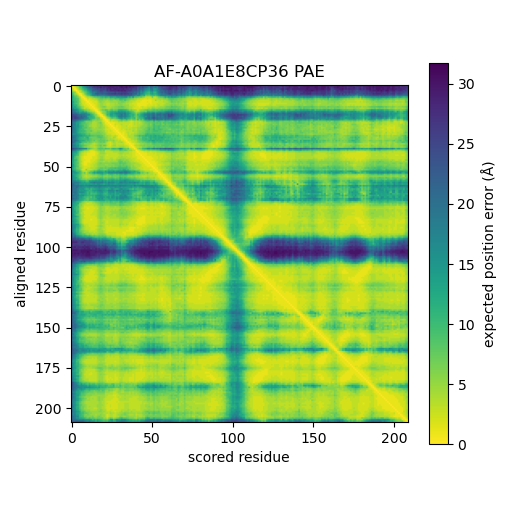 111 ? 13.167 6.472 -18.926 1.00 78.81 111 ASP A N 1
ATOM 789 C CA . ASP A 1 111 ? 11.925 5.851 -18.500 1.00 78.81 111 ASP A CA 1
ATOM 790 C C . ASP A 1 111 ? 11.790 6.021 -16.987 1.00 78.81 111 ASP A C 1
ATOM 792 O O . ASP A 1 111 ? 12.600 5.500 -16.215 1.00 78.81 111 ASP A O 1
ATOM 796 N N . LEU A 1 112 ? 10.801 6.802 -16.551 1.00 83.94 112 LEU A N 1
ATOM 797 C CA . LEU A 1 112 ? 10.540 6.986 -15.128 1.00 83.94 112 LEU A CA 1
ATOM 798 C C . LEU A 1 112 ? 9.829 5.747 -14.593 1.00 83.94 112 LEU A C 1
ATOM 800 O O . LEU A 1 112 ? 8.854 5.272 -15.171 1.00 83.94 112 LEU A O 1
ATOM 804 N N . GLN A 1 113 ? 10.319 5.257 -13.468 1.00 87.44 113 GLN A N 1
ATOM 805 C CA . GLN A 1 113 ? 9.760 4.136 -12.741 1.00 87.44 113 GLN A CA 1
ATOM 806 C C . GLN A 1 113 ? 9.470 4.567 -11.313 1.00 87.44 113 GLN A C 1
ATOM 808 O O . GLN A 1 113 ? 10.210 5.351 -10.708 1.00 87.44 113 GLN A O 1
ATOM 813 N N . SER A 1 114 ? 8.387 4.042 -10.763 1.00 88.38 114 SER A N 1
ATOM 814 C CA . SER A 1 114 ? 7.957 4.337 -9.412 1.00 88.38 114 SER A CA 1
ATOM 815 C C . SER A 1 114 ? 7.343 3.115 -8.741 1.00 88.38 114 SER A C 1
ATOM 817 O O . SER A 1 114 ? 6.684 2.288 -9.367 1.00 88.38 114 SER A O 1
ATOM 819 N N . ILE A 1 115 ? 7.568 3.004 -7.436 1.00 89.38 115 ILE A N 1
ATOM 820 C CA . ILE A 1 115 ? 6.889 2.055 -6.563 1.00 89.38 115 ILE A CA 1
ATOM 821 C C . ILE A 1 115 ? 6.208 2.862 -5.471 1.00 89.38 115 ILE A C 1
ATOM 823 O O . ILE A 1 115 ? 6.862 3.294 -4.519 1.00 89.38 115 ILE A O 1
ATOM 827 N N . GLY A 1 116 ? 4.895 3.032 -5.589 1.00 89.25 116 GLY A N 1
ATOM 828 C CA . GLY A 1 116 ? 4.060 3.392 -4.452 1.00 89.25 116 GLY A CA 1
ATOM 829 C C . GLY A 1 116 ? 3.943 2.181 -3.536 1.00 89.25 116 GLY A C 1
ATOM 830 O O . GLY A 1 116 ? 3.596 1.094 -3.989 1.00 89.25 116 GLY A O 1
ATOM 831 N N . TYR A 1 117 ? 4.247 2.323 -2.253 1.00 88.94 117 TYR A N 1
ATOM 832 C CA . TYR A 1 117 ? 4.149 1.220 -1.305 1.00 88.94 117 TYR A CA 1
ATOM 833 C C . TYR A 1 117 ? 3.350 1.615 -0.076 1.00 88.94 117 TYR A C 1
ATOM 835 O O . TYR A 1 117 ? 3.339 2.774 0.345 1.00 88.94 117 TYR A O 1
ATOM 843 N N . GLY A 1 118 ? 2.733 0.617 0.546 1.00 89.44 118 GLY A N 1
ATOM 844 C CA . GLY A 1 118 ? 2.136 0.775 1.857 1.00 89.44 118 GLY A CA 1
ATOM 845 C C . GLY A 1 118 ? 2.165 -0.507 2.670 1.00 89.44 118 GLY A C 1
ATOM 846 O O . GLY A 1 118 ? 2.175 -1.609 2.130 1.00 89.44 118 GLY A O 1
ATOM 847 N N . VAL A 1 119 ? 2.198 -0.350 3.987 1.00 90.94 119 VAL A N 1
ATOM 848 C CA . VAL A 1 119 ? 1.998 -1.408 4.975 1.00 90.94 119 VAL A CA 1
ATOM 849 C C . VAL A 1 119 ? 0.960 -0.939 5.981 1.00 90.94 119 VAL A C 1
ATOM 851 O O . VAL A 1 119 ? 0.981 0.206 6.431 1.00 90.94 119 VAL A O 1
ATOM 854 N N . LEU A 1 120 ? 0.057 -1.836 6.342 1.00 91.69 120 LEU A N 1
ATOM 855 C CA . LEU A 1 120 ? -1.006 -1.640 7.305 1.00 91.69 120 LEU A CA 1
ATOM 856 C C . LEU A 1 120 ? -0.909 -2.741 8.360 1.00 91.69 120 LEU A C 1
ATOM 858 O O . LEU A 1 120 ? -1.193 -3.900 8.069 1.00 91.69 120 LEU A O 1
ATOM 862 N N . ASN A 1 121 ? -0.526 -2.380 9.582 1.00 93.12 121 ASN A N 1
ATOM 863 C CA . ASN A 1 121 ? -0.523 -3.296 10.717 1.00 93.12 121 ASN A CA 1
ATOM 864 C C . ASN A 1 121 ? -1.904 -3.279 11.366 1.00 93.12 121 ASN A C 1
ATOM 866 O O . ASN A 1 121 ? -2.469 -2.220 11.658 1.00 93.12 121 ASN A O 1
ATOM 870 N N . LEU A 1 122 ? -2.440 -4.458 11.631 1.00 92.75 122 LEU A N 1
ATOM 871 C CA . LEU A 1 122 ? -3.803 -4.665 12.083 1.00 92.75 122 LEU A CA 1
ATOM 872 C C . LEU A 1 122 ? -3.837 -5.054 13.553 1.00 92.75 122 LEU A C 1
ATOM 874 O O . LEU A 1 122 ? -2.898 -5.615 14.118 1.00 92.75 122 LEU A O 1
ATOM 878 N N . LYS A 1 123 ? -4.975 -4.783 14.190 1.00 91.88 123 LYS A N 1
ATOM 879 C CA . LYS A 1 123 ? -5.287 -5.439 15.460 1.00 91.88 123 LYS A CA 1
ATOM 880 C C . LYS A 1 123 ? -5.509 -6.925 15.199 1.00 91.88 123 LYS A C 1
ATOM 882 O O . LYS A 1 123 ? -6.073 -7.304 14.172 1.00 91.88 123 LYS A O 1
ATOM 887 N N . ARG A 1 124 ? -5.118 -7.758 16.165 1.00 91.25 124 ARG A N 1
ATOM 888 C CA . ARG A 1 124 ? -5.328 -9.208 16.101 1.00 91.25 124 ARG A CA 1
ATOM 889 C C . ARG A 1 124 ? -6.784 -9.528 15.754 1.00 91.25 124 ARG A C 1
ATOM 891 O O . ARG A 1 124 ? -7.698 -9.024 16.404 1.00 91.25 124 ARG A O 1
ATOM 898 N N . GLY A 1 125 ? -6.969 -10.383 14.751 1.00 89.56 125 GLY A N 1
ATOM 899 C CA . GLY A 1 125 ? -8.287 -10.812 14.280 1.00 89.56 125 GLY A CA 1
ATOM 900 C C . GLY A 1 125 ? -8.958 -9.866 13.283 1.00 89.56 125 GLY A C 1
ATOM 901 O O . GLY A 1 125 ? -10.111 -10.119 12.955 1.00 89.56 125 GLY A O 1
ATOM 902 N N . ASP A 1 126 ? -8.270 -8.811 12.824 1.00 91.31 126 ASP A N 1
ATOM 903 C CA . ASP A 1 126 ? -8.751 -7.871 11.801 1.00 91.31 126 ASP A CA 1
ATOM 904 C C . ASP A 1 126 ? -10.212 -7.424 12.037 1.00 91.31 126 ASP A C 1
ATOM 906 O O . ASP A 1 126 ? -11.122 -7.747 11.268 1.00 91.31 126 ASP A O 1
ATOM 910 N N . PRO A 1 127 ? -10.488 -6.685 13.130 1.00 89.88 127 PRO A N 1
ATOM 911 C CA . PRO A 1 127 ? -11.855 -6.298 13.476 1.00 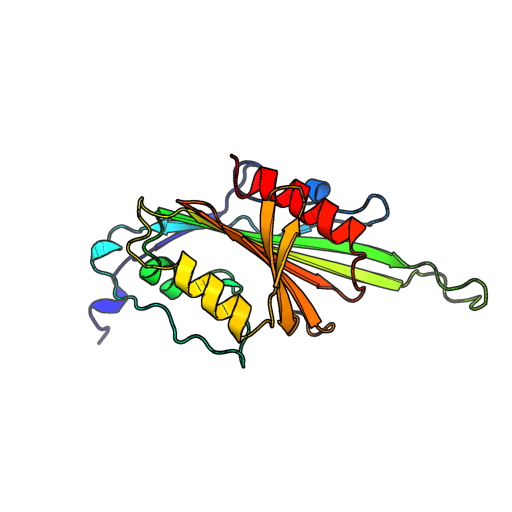89.88 127 PRO A CA 1
ATOM 912 C C . PRO A 1 127 ? -12.499 -5.364 12.440 1.00 89.88 127 PRO A C 1
ATOM 914 O O . PRO A 1 127 ? -13.722 -5.238 12.423 1.00 89.88 127 PRO A O 1
ATOM 917 N N . GLY A 1 128 ? -11.694 -4.693 11.607 1.00 86.94 128 GLY A N 1
ATOM 918 C CA . GLY A 1 128 ? -12.164 -3.884 10.482 1.00 86.94 128 GLY A CA 1
ATOM 919 C C . GLY A 1 128 ? -12.497 -4.709 9.236 1.00 86.94 128 GLY A C 1
ATOM 920 O O . GLY A 1 128 ? -13.111 -4.176 8.317 1.00 86.94 128 GLY A O 1
ATOM 921 N N . ARG A 1 129 ? -12.133 -6.001 9.205 1.00 91.69 129 ARG A N 1
ATOM 922 C CA . ARG A 1 129 ? -12.222 -6.888 8.033 1.00 91.69 129 ARG A CA 1
ATOM 923 C C . ARG A 1 129 ? -11.512 -6.304 6.807 1.00 91.69 129 ARG A C 1
ATOM 925 O O . ARG A 1 129 ? -11.969 -6.484 5.674 1.00 91.69 129 ARG A O 1
ATOM 932 N N . VAL A 1 130 ? -10.424 -5.567 7.029 1.00 90.94 130 VAL A N 1
ATOM 933 C CA . VAL A 1 130 ? -9.718 -4.856 5.963 1.00 90.94 130 VAL A CA 1
ATOM 934 C C . VAL A 1 130 ? -8.983 -5.812 5.028 1.00 90.94 130 VAL A C 1
ATOM 936 O O . VAL A 1 130 ? -8.902 -5.519 3.841 1.00 90.94 130 VAL A O 1
ATOM 939 N N . LEU A 1 131 ? -8.522 -6.975 5.501 1.00 91.25 131 LEU A N 1
ATOM 940 C CA . LEU A 1 131 ? -7.882 -7.974 4.638 1.00 91.25 131 LEU A CA 1
ATOM 941 C C . LEU A 1 131 ? -8.863 -8.474 3.577 1.00 91.25 131 LEU A C 1
ATOM 943 O O . LEU A 1 131 ? -8.596 -8.373 2.383 1.00 91.25 131 LEU A O 1
ATOM 947 N N . ALA A 1 132 ? -10.049 -8.910 4.009 1.00 90.25 132 ALA A N 1
ATOM 948 C CA . ALA A 1 132 ? -11.104 -9.362 3.105 1.00 90.25 132 ALA A CA 1
ATOM 949 C C . ALA A 1 132 ? -11.577 -8.244 2.161 1.00 90.25 132 ALA A C 1
ATOM 951 O O . ALA A 1 132 ? -11.919 -8.496 1.005 1.00 90.25 132 ALA A O 1
ATOM 952 N N . TYR A 1 133 ? -11.595 -6.998 2.643 1.00 89.50 133 TYR A N 1
ATOM 953 C CA . TYR A 1 133 ? -11.897 -5.838 1.813 1.00 89.50 133 TYR A CA 1
ATOM 954 C C . TYR A 1 133 ? -10.849 -5.625 0.714 1.00 89.50 133 TYR A C 1
ATOM 956 O O . TYR A 1 133 ? -11.230 -5.520 -0.450 1.00 89.50 133 TYR A O 1
ATOM 964 N N . LEU A 1 134 ? -9.561 -5.594 1.067 1.00 88.88 134 LEU A N 1
ATOM 965 C CA . LEU A 1 134 ? -8.459 -5.388 0.126 1.00 88.88 134 LEU A CA 1
ATOM 966 C C . LEU A 1 134 ? -8.406 -6.509 -0.912 1.00 88.88 134 LEU A C 1
ATOM 968 O O . LEU A 1 134 ? -8.356 -6.226 -2.105 1.00 88.88 134 LEU A O 1
ATOM 972 N N . GLU A 1 135 ? -8.513 -7.769 -0.484 1.00 88.31 135 GLU A N 1
ATOM 973 C CA . GLU A 1 135 ? -8.553 -8.911 -1.400 1.00 88.31 135 GLU A CA 1
ATOM 974 C C . GLU A 1 135 ? -9.718 -8.815 -2.388 1.00 88.31 135 GLU A C 1
ATOM 976 O O . GLU A 1 135 ? -9.549 -9.086 -3.577 1.00 88.31 135 GLU A O 1
ATOM 981 N N . ARG A 1 136 ? -10.905 -8.419 -1.913 1.00 87.38 136 ARG A N 1
ATOM 982 C CA . ARG A 1 136 ? -12.079 -8.245 -2.771 1.00 87.38 136 ARG A CA 1
ATOM 983 C C . ARG A 1 136 ? -11.870 -7.125 -3.784 1.00 87.38 136 ARG A C 1
ATOM 985 O O . ARG A 1 136 ? -12.174 -7.339 -4.950 1.00 87.38 136 ARG A O 1
ATOM 992 N N . VAL A 1 137 ? -11.371 -5.965 -3.353 1.00 83.94 137 VAL A N 1
ATOM 993 C CA . VAL A 1 137 ? -11.123 -4.822 -4.248 1.00 83.94 137 VAL A CA 1
ATOM 994 C C . VAL A 1 137 ? -10.116 -5.206 -5.324 1.00 83.94 137 VAL A C 1
ATOM 996 O O . VAL A 1 137 ? -10.419 -5.071 -6.502 1.00 83.94 137 VAL A O 1
ATOM 999 N N . VAL A 1 138 ? -8.981 -5.781 -4.928 1.00 84.38 138 VAL A N 1
ATOM 1000 C CA . VAL A 1 138 ? -7.898 -6.147 -5.851 1.00 84.38 138 VAL A CA 1
ATOM 1001 C C . VAL A 1 138 ? -8.350 -7.216 -6.855 1.00 84.38 138 VAL A C 1
ATOM 1003 O O . VAL A 1 138 ? -8.059 -7.136 -8.044 1.00 84.38 138 VAL A O 1
ATOM 1006 N N . ARG A 1 139 ? -9.157 -8.195 -6.430 1.00 86.56 139 ARG A N 1
ATOM 1007 C CA . ARG A 1 139 ? -9.734 -9.189 -7.356 1.00 86.56 139 ARG A CA 1
ATOM 1008 C C . ARG A 1 139 ? -10.783 -8.604 -8.297 1.00 86.56 139 ARG A C 1
ATOM 1010 O O . ARG A 1 139 ? -10.850 -9.018 -9.448 1.00 86.56 139 ARG A O 1
ATOM 1017 N N . GLN A 1 140 ? -11.640 -7.718 -7.793 1.00 82.38 140 GLN A N 1
ATOM 1018 C CA . GLN A 1 140 ? -12.787 -7.205 -8.539 1.00 82.38 140 GLN A CA 1
ATOM 1019 C C . GLN A 1 140 ? -12.392 -6.103 -9.523 1.00 82.38 140 GLN A C 1
ATOM 1021 O O . GLN A 1 140 ? -12.921 -6.070 -10.630 1.00 82.38 140 GLN A O 1
ATOM 1026 N N . CYS A 1 141 ? -11.498 -5.209 -9.114 1.00 74.25 141 CYS A N 1
ATOM 1027 C CA . CYS A 1 141 ? -11.137 -4.025 -9.883 1.00 74.25 141 CYS A CA 1
ATOM 1028 C C . CYS A 1 141 ? -9.878 -4.215 -10.714 1.00 74.25 141 CYS A C 1
ATOM 1030 O O . CYS A 1 141 ? -9.797 -3.677 -11.814 1.00 74.25 141 CYS A O 1
ATOM 1032 N N . ASP A 1 142 ? -8.953 -5.049 -10.238 1.00 73.12 142 ASP A N 1
ATOM 1033 C CA . ASP A 1 142 ? -7.602 -5.098 -10.798 1.00 73.12 142 ASP A CA 1
ATOM 1034 C C . ASP A 1 142 ? -7.343 -6.444 -11.494 1.00 73.12 142 ASP A C 1
ATOM 1036 O O . ASP A 1 142 ? -6.210 -6.791 -11.817 1.00 73.12 142 ASP A O 1
ATOM 1040 N N . SER A 1 143 ? -8.405 -7.240 -11.698 1.00 78.00 143 SER A N 1
ATOM 1041 C CA . SER A 1 143 ? -8.371 -8.598 -12.268 1.00 78.00 143 SER A CA 1
ATOM 1042 C C . SER A 1 143 ? -7.324 -9.507 -11.618 1.00 78.00 143 SER A C 1
ATOM 1044 O O . SER A 1 143 ? -6.747 -10.382 -12.266 1.00 78.00 143 SER A O 1
ATOM 1046 N N . ALA A 1 144 ? -7.059 -9.291 -10.328 1.00 82.56 144 ALA A N 1
ATOM 1047 C CA . ALA A 1 144 ? -5.894 -9.879 -9.704 1.00 82.56 144 ALA A CA 1
ATOM 1048 C C . ALA A 1 144 ? -6.002 -11.394 -9.533 1.00 82.56 144 ALA A C 1
ATOM 1050 O O . ALA A 1 144 ? -7.007 -11.933 -9.048 1.00 82.56 144 ALA A O 1
ATOM 1051 N N . ILE A 1 145 ? -4.904 -12.075 -9.844 1.00 85.19 145 ILE A N 1
ATOM 1052 C CA . ILE A 1 145 ? -4.758 -13.518 -9.696 1.00 85.19 145 ILE A CA 1
ATOM 1053 C C . ILE A 1 145 ? -3.858 -13.856 -8.499 1.00 85.19 145 ILE A C 1
ATOM 1055 O O . ILE A 1 145 ? -2.876 -13.158 -8.234 1.00 85.19 145 ILE A O 1
ATOM 1059 N N . PRO A 1 146 ? -4.168 -14.924 -7.741 1.00 86.19 146 PRO A N 1
ATOM 1060 C CA . PRO A 1 146 ? -3.274 -15.411 -6.701 1.00 86.19 146 PRO A CA 1
ATOM 1061 C C . PRO A 1 146 ? -1.993 -15.971 -7.307 1.00 86.19 146 PRO A C 1
ATOM 1063 O O . PRO A 1 146 ? -2.047 -16.902 -8.108 1.00 86.19 146 PRO A O 1
ATOM 1066 N N . LEU A 1 147 ? -0.851 -15.454 -6.868 1.00 84.50 147 LEU A N 1
ATOM 1067 C CA . LEU A 1 147 ? 0.474 -15.915 -7.265 1.00 84.50 147 LEU A CA 1
ATOM 1068 C C . LEU A 1 147 ? 1.358 -16.143 -6.039 1.00 84.50 147 LEU A C 1
ATOM 1070 O O . LEU A 1 147 ? 1.120 -15.617 -4.950 1.00 84.50 147 LEU A O 1
ATOM 1074 N N . SER A 1 148 ? 2.399 -16.949 -6.227 1.00 81.19 148 SER A N 1
ATOM 1075 C CA . SER A 1 148 ? 3.505 -17.038 -5.280 1.00 81.19 148 SER A CA 1
ATOM 1076 C C . SER A 1 148 ? 4.660 -16.211 -5.820 1.00 81.19 148 SER A C 1
ATOM 1078 O O . SER A 1 148 ? 5.303 -16.617 -6.785 1.00 81.19 148 SER A O 1
ATOM 1080 N N . VAL A 1 149 ? 4.939 -15.070 -5.197 1.00 71.06 149 VAL A N 1
ATOM 1081 C CA . VAL A 1 149 ? 6.004 -14.156 -5.621 1.00 71.06 149 VAL A CA 1
ATOM 1082 C C . VAL A 1 149 ? 7.036 -14.063 -4.503 1.00 71.06 149 VAL A C 1
ATOM 1084 O O . VAL A 1 149 ? 6.695 -13.763 -3.360 1.00 71.06 149 VAL A O 1
ATOM 1087 N N . GLY A 1 150 ? 8.293 -14.412 -4.793 1.00 67.75 150 GLY A N 1
ATOM 1088 C CA . GLY A 1 150 ? 9.347 -14.457 -3.769 1.00 67.75 150 GLY A CA 1
ATOM 1089 C C . GLY A 1 150 ? 9.045 -15.418 -2.606 1.00 67.75 150 GLY A C 1
ATOM 1090 O O . GLY A 1 150 ? 9.418 -15.146 -1.469 1.00 67.75 150 GLY A O 1
ATOM 1091 N N . GLY A 1 151 ? 8.310 -16.510 -2.862 1.00 73.00 151 GLY A N 1
ATOM 1092 C CA . GLY A 1 151 ? 7.911 -17.490 -1.838 1.00 73.00 151 GLY A CA 1
ATOM 1093 C C . GLY A 1 151 ? 6.752 -17.048 -0.937 1.00 73.00 151 GLY A C 1
ATOM 1094 O O . GLY A 1 151 ? 6.452 -17.723 0.048 1.00 73.00 151 GLY A O 1
ATOM 1095 N N . ARG A 1 152 ? 6.087 -15.933 -1.258 1.00 76.88 152 ARG A N 1
ATOM 1096 C CA . ARG A 1 152 ? 4.935 -15.421 -0.512 1.00 76.88 152 ARG A CA 1
ATOM 1097 C C . ARG A 1 152 ? 3.683 -15.427 -1.365 1.00 76.88 152 ARG A C 1
ATOM 1099 O O . ARG A 1 152 ? 3.734 -15.151 -2.560 1.00 76.88 152 ARG A O 1
ATOM 1106 N N . ARG A 1 153 ? 2.546 -15.714 -0.731 1.00 84.50 153 ARG A N 1
ATOM 1107 C CA . ARG A 1 153 ? 1.242 -15.567 -1.377 1.00 84.50 153 ARG A CA 1
ATOM 1108 C C . ARG A 1 153 ? 0.962 -14.086 -1.596 1.00 84.50 153 ARG A C 1
ATOM 1110 O O . ARG A 1 153 ? 1.015 -13.305 -0.649 1.00 84.50 153 ARG A O 1
ATOM 1117 N N . ALA A 1 154 ? 0.661 -13.743 -2.837 1.00 89.06 154 ALA A N 1
ATOM 1118 C CA . ALA A 1 154 ? 0.302 -12.408 -3.266 1.00 89.06 154 ALA A CA 1
ATOM 1119 C C . ALA A 1 154 ? -0.939 -12.467 -4.164 1.00 89.06 154 ALA A C 1
ATOM 1121 O O . ALA A 1 154 ? -1.188 -13.479 -4.822 1.00 89.06 154 ALA A O 1
ATOM 1122 N N . LEU A 1 155 ? -1.699 -11.378 -4.215 1.00 90.56 155 LEU A N 1
ATOM 1123 C CA . LEU A 1 155 ? -2.611 -11.103 -5.322 1.00 90.56 155 LEU A CA 1
ATOM 1124 C C . LEU A 1 155 ? -1.926 -10.099 -6.238 1.00 90.56 155 LEU A C 1
ATOM 1126 O O . LEU A 1 155 ? -1.519 -9.039 -5.769 1.00 90.56 155 LEU A O 1
ATOM 1130 N N . VAL A 1 156 ? -1.782 -10.449 -7.513 1.00 88.31 156 VAL A N 1
ATOM 1131 C CA . VAL A 1 156 ? -1.159 -9.586 -8.520 1.00 88.31 156 VAL A CA 1
ATOM 1132 C C . VAL A 1 156 ? -2.199 -9.242 -9.566 1.00 88.31 156 VAL A C 1
ATOM 1134 O O . VAL A 1 156 ? -2.805 -10.149 -10.136 1.00 88.31 156 VAL A O 1
ATOM 1137 N N . GLY A 1 157 ? -2.422 -7.953 -9.779 1.00 86.56 157 GLY A N 1
ATOM 1138 C CA . GLY A 1 157 ? -3.371 -7.419 -10.746 1.00 86.56 157 GLY A CA 1
ATOM 1139 C C . GLY A 1 157 ? -2.813 -6.196 -11.455 1.00 86.56 157 GLY A C 1
ATOM 1140 O O . GLY A 1 157 ? -1.641 -5.857 -11.296 1.00 86.56 157 GLY A O 1
ATOM 1141 N N . THR A 1 158 ? -3.667 -5.518 -12.205 1.00 83.56 158 THR A N 1
ATOM 1142 C CA . THR A 1 158 ? -3.303 -4.326 -12.971 1.00 83.56 158 THR A CA 1
ATOM 1143 C C . THR A 1 158 ? -4.331 -3.224 -12.748 1.00 83.56 158 THR A C 1
ATOM 1145 O O . THR A 1 158 ? -5.532 -3.458 -12.858 1.00 83.56 158 THR A O 1
ATOM 1148 N N . VAL A 1 159 ? -3.860 -2.018 -12.440 1.00 80.31 159 VAL A N 1
ATOM 1149 C CA . VAL A 1 159 ? -4.678 -0.817 -12.207 1.00 80.31 159 VAL A CA 1
ATOM 1150 C C . VAL A 1 159 ? -4.337 0.278 -13.207 1.00 80.31 159 VAL A C 1
ATOM 1152 O O . VAL A 1 159 ? -3.330 0.222 -13.908 1.00 80.31 159 VAL A O 1
ATOM 1155 N N . THR A 1 160 ? -5.146 1.331 -13.241 1.00 77.56 160 THR A N 1
ATOM 1156 C CA . THR A 1 160 ? -4.780 2.570 -13.935 1.00 77.56 160 THR A CA 1
ATOM 1157 C C . THR A 1 160 ? -3.582 3.237 -13.248 1.00 77.56 160 THR A C 1
ATOM 1159 O O . THR A 1 160 ? -3.620 3.470 -12.039 1.00 77.56 160 THR A O 1
ATOM 1162 N N . SER A 1 161 ? -2.549 3.585 -14.024 1.00 75.81 161 SER A N 1
ATOM 1163 C CA . SER A 1 161 ? -1.385 4.359 -13.564 1.00 75.81 161 SER A CA 1
ATOM 1164 C C . SER A 1 161 ? -1.790 5.669 -12.880 1.00 75.81 161 SER A C 1
ATOM 1166 O O . SER A 1 161 ? -2.634 6.422 -13.379 1.00 75.81 161 SER A O 1
ATOM 1168 N N . GLN A 1 162 ? -1.133 5.980 -11.762 1.00 69.19 162 GLN A N 1
ATOM 1169 C CA . GLN A 1 162 ? -1.217 7.273 -11.082 1.00 69.19 162 GLN A CA 1
ATOM 1170 C C . GLN A 1 162 ? -0.521 8.377 -11.888 1.00 69.19 162 GLN A C 1
ATOM 1172 O O . GLN A 1 162 ? -0.964 9.527 -11.868 1.00 69.19 162 GLN A O 1
ATOM 1177 N N . PHE A 1 163 ? 0.514 8.027 -12.654 1.00 68.75 163 PHE A N 1
ATOM 1178 C CA . PHE A 1 163 ? 1.280 8.955 -13.492 1.00 68.75 163 PHE A CA 1
ATOM 1179 C C . PHE A 1 163 ? 0.802 9.017 -14.952 1.00 68.75 163 PHE A C 1
ATOM 1181 O O . PHE A 1 163 ? 1.402 9.718 -15.767 1.00 68.75 163 PHE A O 1
ATOM 1188 N N . ARG A 1 164 ? -0.310 8.340 -15.280 1.00 65.31 164 ARG A N 1
ATOM 1189 C CA . ARG A 1 164 ? -0.904 8.238 -16.629 1.00 65.31 164 ARG A CA 1
ATOM 1190 C C . ARG A 1 164 ? 0.047 7.648 -17.680 1.00 65.31 164 ARG A C 1
ATOM 1192 O O . ARG A 1 164 ? 0.003 8.046 -18.842 1.00 65.31 164 ARG A O 1
ATOM 1199 N N . GLN A 1 165 ? 0.888 6.699 -17.276 1.00 68.38 165 GLN A N 1
ATOM 1200 C CA . GLN A 1 165 ? 1.914 6.082 -18.128 1.00 68.38 165 GLN A CA 1
ATOM 1201 C C . GLN A 1 165 ? 1.494 4.735 -18.742 1.00 68.38 165 GLN A C 1
ATOM 1203 O O . GLN A 1 165 ? 2.231 4.175 -19.545 1.00 68.38 165 GLN A O 1
ATOM 1208 N N . GLY A 1 166 ? 0.295 4.240 -18.426 1.00 71.56 166 GLY A N 1
ATOM 1209 C CA . GLY A 1 166 ? -0.200 2.940 -18.880 1.00 71.56 166 GLY A CA 1
ATOM 1210 C C . GLY A 1 166 ? -0.933 2.198 -17.760 1.00 71.56 166 GLY A C 1
ATOM 1211 O O . GLY A 1 166 ? -1.332 2.820 -16.775 1.00 71.56 166 GLY A O 1
ATOM 1212 N N . PRO A 1 167 ? -1.175 0.890 -17.895 1.00 78.00 167 PRO A N 1
ATOM 1213 C CA . PRO A 1 167 ? -1.548 0.057 -16.759 1.00 78.00 167 PRO A CA 1
ATOM 1214 C C . PRO A 1 167 ? -0.349 -0.102 -15.804 1.00 78.00 167 PRO A C 1
ATOM 1216 O O . PRO A 1 167 ? 0.783 -0.249 -16.255 1.00 78.00 167 PRO A O 1
ATOM 1219 N N . ALA A 1 168 ? -0.602 -0.066 -14.499 1.00 83.31 168 ALA A N 1
ATOM 1220 C CA . ALA A 1 168 ? 0.386 -0.258 -13.440 1.00 83.31 168 ALA A CA 1
ATOM 1221 C C . ALA A 1 168 ? 0.125 -1.585 -12.719 1.00 83.31 168 ALA A C 1
ATOM 1223 O O . ALA A 1 168 ? -1.029 -1.921 -12.437 1.00 83.31 168 ALA A O 1
ATOM 1224 N N . ASP A 1 169 ? 1.182 -2.328 -12.400 1.00 87.06 169 ASP A N 1
ATOM 1225 C CA . ASP A 1 169 ? 1.041 -3.581 -11.664 1.00 87.06 169 ASP A CA 1
ATOM 1226 C C . ASP A 1 169 ? 0.760 -3.288 -10.196 1.00 87.06 169 ASP A C 1
ATOM 1228 O O . ASP A 1 169 ? 1.397 -2.439 -9.565 1.00 87.06 169 ASP A O 1
ATOM 1232 N N . VAL A 1 170 ? -0.178 -4.031 -9.625 1.00 88.19 170 VAL A N 1
ATOM 1233 C CA . VAL A 1 170 ? -0.487 -3.953 -8.207 1.00 88.19 170 VAL A CA 1
ATOM 1234 C C . VAL A 1 170 ? -0.280 -5.301 -7.546 1.00 88.19 170 VAL A C 1
ATOM 1236 O O . VAL A 1 170 ? -0.751 -6.332 -8.023 1.00 88.19 170 VAL A O 1
ATOM 1239 N N . VAL A 1 171 ? 0.448 -5.299 -6.434 1.00 90.25 171 VAL A N 1
ATOM 1240 C CA . VAL A 1 171 ? 0.778 -6.503 -5.673 1.00 90.25 171 VAL A CA 1
ATOM 1241 C C . VAL A 1 171 ? 0.283 -6.321 -4.252 1.00 90.25 171 VAL A C 1
ATOM 1243 O O . VAL A 1 171 ? 0.810 -5.483 -3.528 1.00 90.25 171 VAL A O 1
ATOM 1246 N N . LEU A 1 172 ? -0.695 -7.122 -3.835 1.00 91.62 172 LEU A N 1
ATOM 1247 C CA . LEU A 1 172 ? -1.164 -7.196 -2.453 1.00 91.62 172 LEU A CA 1
ATOM 1248 C C . LEU A 1 172 ? -0.553 -8.417 -1.762 1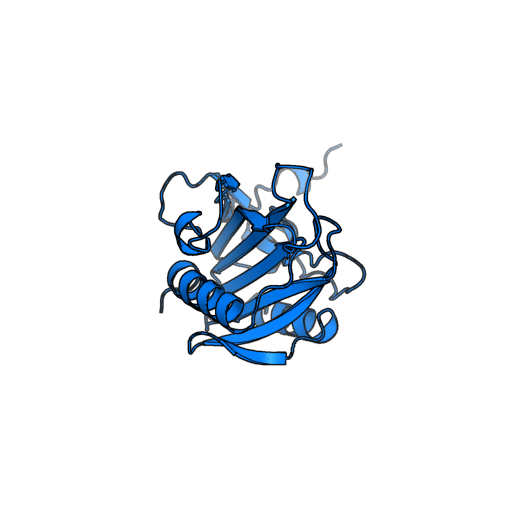.00 91.62 172 LEU A C 1
ATOM 1250 O O . LEU A 1 172 ? -0.702 -9.551 -2.216 1.00 91.62 172 LEU A O 1
ATOM 1254 N N . LEU A 1 173 ? 0.093 -8.178 -0.628 1.00 90.88 173 LEU A N 1
ATOM 1255 C CA . LEU A 1 173 ? 0.661 -9.172 0.273 1.00 90.88 173 LEU A CA 1
ATOM 1256 C C . LEU A 1 173 ? -0.108 -9.136 1.595 1.00 90.88 173 LEU A C 1
ATOM 1258 O O . LEU A 1 173 ? -0.352 -8.064 2.147 1.00 90.88 173 LEU A O 1
ATOM 1262 N N . THR A 1 174 ? -0.451 -10.298 2.142 1.00 89.31 174 THR A N 1
ATOM 1263 C CA . THR A 1 174 ? -1.237 -10.394 3.383 1.00 89.31 174 THR A CA 1
ATOM 1264 C C . THR A 1 174 ? -0.613 -11.379 4.368 1.00 89.31 174 THR A C 1
ATOM 1266 O O . THR A 1 174 ? -0.181 -12.465 3.975 1.00 89.31 174 THR A O 1
ATOM 1269 N N . SER A 1 175 ? -0.624 -11.031 5.653 1.00 87.88 175 SER A N 1
ATOM 1270 C CA . SER A 1 175 ? -0.393 -11.929 6.790 1.00 87.88 175 SER A CA 1
ATOM 1271 C C . SER A 1 175 ? -1.651 -11.995 7.670 1.00 87.88 175 SER A C 1
ATOM 1273 O O . SER A 1 175 ? -2.704 -11.465 7.320 1.00 87.88 175 SER A O 1
ATOM 1275 N N . GLN A 1 176 ? -1.562 -12.658 8.828 1.00 86.81 176 GLN A N 1
ATOM 1276 C CA . GLN A 1 176 ? -2.663 -12.705 9.795 1.00 86.81 176 GLN A CA 1
ATOM 1277 C C . GLN A 1 176 ? -2.984 -11.328 10.411 1.00 86.81 176 GLN A C 1
ATOM 1279 O O . GLN A 1 176 ? -4.111 -11.089 10.848 1.00 86.81 176 GLN A O 1
ATOM 1284 N N . ASP A 1 177 ? -1.994 -10.448 10.499 1.00 90.62 177 ASP A N 1
ATOM 1285 C CA . ASP A 1 177 ? -2.030 -9.202 11.264 1.00 90.62 177 ASP A CA 1
ATOM 1286 C C . ASP A 1 177 ? -1.500 -7.995 10.484 1.00 90.62 177 ASP A C 1
ATOM 1288 O O . ASP A 1 177 ? -1.345 -6.916 11.053 1.00 90.62 177 ASP A O 1
ATOM 1292 N N . ALA A 1 178 ? -1.251 -8.143 9.187 1.00 91.62 178 ALA A N 1
ATOM 1293 C CA . ALA A 1 178 ? -0.821 -7.050 8.341 1.00 91.62 178 ALA A CA 1
ATOM 1294 C C . ALA A 1 178 ? -1.208 -7.262 6.873 1.00 91.62 178 ALA A C 1
ATOM 1296 O O . ALA A 1 178 ? -1.355 -8.383 6.385 1.00 91.62 178 ALA A O 1
ATOM 1297 N N . ALA A 1 179 ? -1.336 -6.151 6.157 1.00 91.44 179 ALA A N 1
ATOM 1298 C CA . ALA A 1 179 ? -1.360 -6.111 4.703 1.00 91.44 179 ALA A CA 1
ATOM 1299 C C . ALA A 1 179 ? -0.256 -5.178 4.220 1.00 91.44 179 ALA A C 1
ATOM 1301 O O . ALA A 1 179 ? -0.008 -4.146 4.838 1.00 91.44 179 ALA A O 1
ATOM 1302 N N . ALA A 1 180 ? 0.379 -5.509 3.108 1.00 90.94 180 ALA A N 1
ATOM 1303 C CA . ALA A 1 180 ? 1.238 -4.588 2.390 1.00 90.94 180 ALA A CA 1
ATOM 1304 C C . ALA A 1 180 ? 0.887 -4.603 0.914 1.00 90.94 180 ALA A C 1
ATOM 1306 O O . ALA A 1 180 ? 0.415 -5.609 0.389 1.00 90.94 180 ALA A O 1
ATOM 1307 N N . TRP A 1 181 ? 1.130 -3.490 0.247 1.00 90.06 181 TRP A N 1
ATOM 1308 C CA . TRP A 1 181 ? 0.912 -3.376 -1.179 1.00 90.06 181 TRP A CA 1
ATOM 1309 C C . TRP A 1 181 ? 2.053 -2.646 -1.862 1.00 90.06 181 TRP A C 1
ATOM 1311 O O . TRP A 1 181 ? 2.733 -1.811 -1.260 1.00 90.06 181 TRP A O 1
ATOM 1321 N N . LEU A 1 182 ? 2.225 -2.976 -3.136 1.00 90.19 182 LEU A N 1
ATOM 1322 C CA . LEU A 1 182 ? 3.085 -2.282 -4.078 1.00 90.19 182 LEU A CA 1
ATOM 1323 C C . LEU A 1 182 ? 2.241 -1.892 -5.281 1.00 90.19 182 LEU A C 1
ATOM 1325 O O . LEU A 1 182 ? 1.473 -2.708 -5.782 1.00 90.19 182 LEU A O 1
ATOM 1329 N N . LEU A 1 183 ? 2.416 -0.662 -5.731 1.00 89.50 183 LEU A N 1
ATOM 1330 C CA . LEU A 1 183 ? 1.934 -0.149 -6.993 1.00 89.50 183 LEU A CA 1
ATOM 1331 C C . LEU A 1 183 ? 3.161 0.184 -7.834 1.00 89.50 183 LEU A C 1
ATOM 1333 O O . LEU A 1 183 ? 3.863 1.148 -7.531 1.00 89.50 183 LEU A O 1
ATOM 1337 N N . LEU A 1 184 ? 3.435 -0.646 -8.831 1.00 88.44 184 LEU A N 1
ATOM 1338 C CA . LEU A 1 184 ? 4.566 -0.501 -9.733 1.00 88.44 184 LEU A CA 1
ATOM 1339 C C . LEU A 1 184 ? 4.075 0.229 -10.978 1.00 88.44 184 LEU A C 1
ATOM 1341 O O . LEU A 1 184 ? 3.318 -0.319 -11.777 1.00 88.44 184 LEU A O 1
ATOM 1345 N N . ASP A 1 185 ? 4.470 1.488 -11.093 1.00 86.50 185 ASP A N 1
ATOM 1346 C CA . ASP A 1 185 ? 3.972 2.410 -12.103 1.00 86.50 185 ASP A CA 1
ATOM 1347 C C . ASP A 1 185 ? 5.156 3.039 -12.840 1.00 86.50 185 ASP A C 1
ATOM 1349 O O . ASP A 1 185 ? 6.094 3.541 -12.214 1.00 86.50 185 ASP A O 1
ATOM 1353 N N . GLY A 1 186 ? 5.138 2.979 -14.165 1.00 81.50 186 GLY A N 1
ATOM 1354 C CA . GLY A 1 186 ? 6.253 3.404 -14.998 1.00 81.50 186 GLY A CA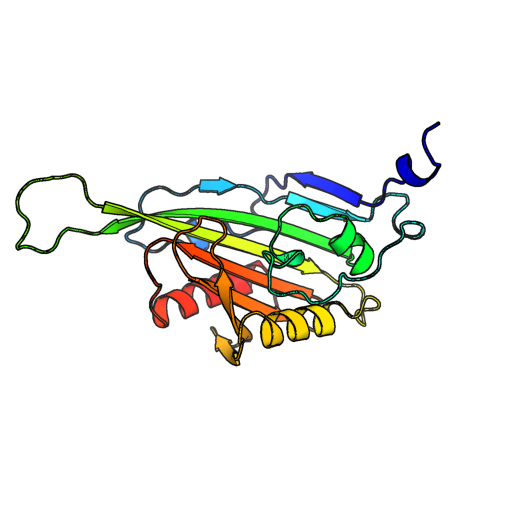 1
ATOM 1355 C C . GLY A 1 186 ? 5.950 3.286 -16.487 1.00 81.50 186 GLY A C 1
ATOM 1356 O O . GLY A 1 186 ? 4.977 2.650 -16.894 1.00 81.50 186 GLY A O 1
ATOM 1357 N N . THR A 1 187 ? 6.805 3.883 -17.316 1.00 71.94 187 THR A N 1
ATOM 1358 C CA . THR A 1 187 ? 6.672 3.854 -18.786 1.00 71.94 187 THR A CA 1
ATOM 1359 C C . THR A 1 187 ? 7.117 2.531 -19.409 1.00 71.94 187 THR A C 1
ATOM 1361 O O . THR A 1 187 ? 6.751 2.224 -20.543 1.00 71.94 187 THR A O 1
ATOM 1364 N N . THR A 1 188 ? 7.897 1.737 -18.676 1.00 72.00 188 THR A N 1
ATOM 1365 C CA . THR A 1 188 ? 8.384 0.419 -19.103 1.00 72.00 188 THR A CA 1
ATOM 1366 C C . THR A 1 188 ? 7.693 -0.664 -18.296 1.00 72.00 188 THR A C 1
ATOM 1368 O O . THR A 1 188 ? 7.725 -0.626 -17.066 1.00 72.00 188 THR A O 1
ATOM 1371 N N . GLN A 1 189 ? 7.127 -1.655 -18.984 1.00 73.81 189 GLN A N 1
ATOM 1372 C CA . GLN A 1 189 ? 6.629 -2.859 -18.333 1.00 73.81 189 GLN A CA 1
ATOM 1373 C C . GLN A 1 189 ? 7.808 -3.652 -17.758 1.00 73.81 189 GLN A C 1
ATOM 1375 O O . GLN A 1 189 ? 8.761 -3.963 -18.476 1.0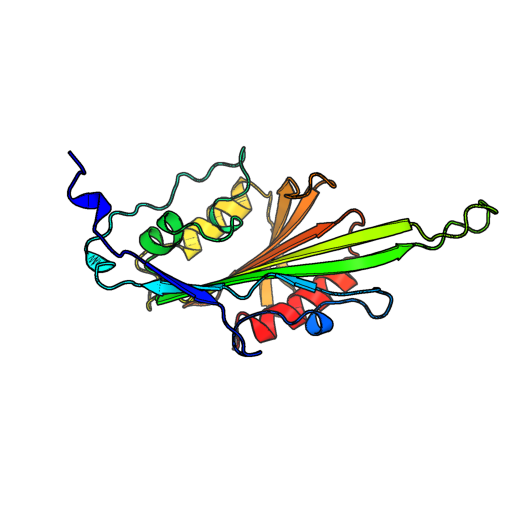0 73.81 189 GLN A O 1
ATOM 1380 N N . LEU A 1 190 ? 7.740 -3.974 -16.468 1.00 74.56 190 LEU A N 1
ATOM 1381 C CA . LEU A 1 190 ? 8.746 -4.795 -15.801 1.00 74.56 190 LEU A CA 1
ATOM 1382 C C . LEU A 1 190 ? 8.663 -6.241 -16.300 1.00 74.56 190 LEU A C 1
ATOM 1384 O O . LEU A 1 190 ? 7.575 -6.765 -16.539 1.00 74.56 190 LEU A O 1
ATOM 1388 N N . SER A 1 191 ? 9.807 -6.913 -16.423 1.00 80.12 191 SER A N 1
ATOM 1389 C CA . SER A 1 191 ? 9.806 -8.358 -16.663 1.00 80.12 191 SER A CA 1
ATOM 1390 C C . SER A 1 191 ? 9.314 -9.127 -15.429 1.00 80.12 191 SER A C 1
ATOM 1392 O O . SER A 1 191 ? 9.511 -8.685 -14.295 1.00 80.12 191 SER A O 1
ATOM 1394 N N . ASP A 1 192 ? 8.763 -10.332 -15.622 1.00 80.06 192 ASP A N 1
ATOM 1395 C CA . ASP A 1 192 ? 8.335 -11.210 -14.516 1.00 80.06 192 ASP A CA 1
ATOM 1396 C C . ASP A 1 192 ? 9.451 -11.437 -13.478 1.00 80.06 192 ASP A C 1
ATOM 1398 O O . ASP A 1 192 ? 9.207 -11.490 -12.270 1.00 80.06 192 ASP A O 1
ATOM 1402 N N . THR A 1 193 ? 10.701 -11.539 -13.942 1.00 83.75 193 THR A N 1
ATOM 1403 C CA . THR A 1 193 ? 11.883 -11.713 -13.087 1.00 83.75 193 THR A CA 1
ATOM 1404 C C . THR A 1 193 ? 12.159 -10.471 -12.237 1.00 83.75 193 THR A C 1
ATOM 1406 O O . THR A 1 193 ? 12.477 -10.589 -11.050 1.00 83.75 193 THR A O 1
ATOM 1409 N N . GLU A 1 194 ? 12.031 -9.273 -12.809 1.00 82.81 194 GLU A N 1
ATOM 1410 C CA . GLU A 1 194 ? 12.208 -8.015 -12.077 1.00 82.81 194 GLU A CA 1
ATOM 1411 C C . GLU A 1 194 ? 11.080 -7.778 -11.084 1.00 82.81 194 GLU A C 1
ATOM 1413 O O . GLU A 1 194 ? 11.359 -7.435 -9.932 1.00 82.81 194 GLU A O 1
ATOM 1418 N N . LEU A 1 195 ? 9.834 -8.035 -11.490 1.00 83.00 195 LEU A N 1
ATOM 1419 C CA . LEU A 1 195 ? 8.676 -7.988 -10.605 1.00 83.00 195 LEU A CA 1
ATOM 1420 C C . LEU A 1 195 ? 8.888 -8.923 -9.408 1.00 83.00 195 LEU A C 1
ATOM 1422 O O . LEU A 1 195 ? 8.772 -8.500 -8.256 1.00 83.00 195 LEU A O 1
ATOM 1426 N N . ALA A 1 196 ? 9.292 -10.173 -9.653 1.00 84.50 196 ALA A N 1
ATOM 1427 C CA . ALA A 1 196 ? 9.563 -11.136 -8.591 1.00 84.50 196 ALA A CA 1
ATOM 1428 C C . ALA A 1 196 ? 10.689 -10.687 -7.647 1.00 84.50 196 ALA A C 1
ATOM 1430 O O . ALA A 1 196 ? 10.573 -10.852 -6.426 1.00 84.50 196 ALA A O 1
ATOM 1431 N N . ARG A 1 197 ? 11.762 -10.089 -8.181 1.00 87.25 197 ARG A N 1
ATOM 1432 C CA . ARG A 1 197 ? 12.865 -9.532 -7.382 1.00 87.25 197 ARG A CA 1
ATOM 1433 C C . ARG A 1 197 ? 12.384 -8.382 -6.499 1.00 87.25 197 ARG A C 1
ATOM 1435 O O . ARG A 1 197 ? 12.647 -8.402 -5.297 1.00 87.25 197 ARG A O 1
ATOM 1442 N N . ILE A 1 198 ? 11.681 -7.406 -7.075 1.00 86.88 198 ILE A N 1
ATOM 1443 C CA . ILE A 1 198 ? 11.167 -6.231 -6.359 1.00 86.88 198 ILE A CA 1
ATOM 1444 C C . ILE A 1 198 ? 10.235 -6.671 -5.234 1.00 86.88 198 ILE A C 1
ATOM 1446 O O . ILE A 1 198 ? 10.432 -6.269 -4.089 1.00 86.88 198 ILE A O 1
ATOM 1450 N N . VAL A 1 199 ? 9.273 -7.546 -5.533 1.00 86.56 199 VAL A N 1
ATOM 1451 C CA . VAL A 1 199 ? 8.321 -8.056 -4.540 1.00 86.56 199 VAL A CA 1
ATOM 1452 C C . VAL A 1 199 ? 9.036 -8.825 -3.432 1.00 86.56 199 VAL A C 1
ATOM 1454 O O . VAL A 1 199 ? 8.715 -8.625 -2.264 1.00 86.56 199 VAL A O 1
ATOM 1457 N N . SER A 1 200 ? 10.031 -9.656 -3.756 1.00 86.56 200 SER A N 1
ATOM 1458 C CA . SER A 1 200 ? 10.814 -10.395 -2.755 1.00 86.56 200 SER A CA 1
ATOM 1459 C C . SER A 1 200 ? 11.535 -9.455 -1.782 1.00 86.56 200 SER A C 1
ATOM 1461 O O . SER A 1 200 ? 11.402 -9.591 -0.559 1.00 86.56 200 SER A O 1
ATOM 1463 N N . VAL A 1 201 ? 12.239 -8.444 -2.307 1.00 87.31 201 VAL A N 1
ATOM 1464 C CA . VAL A 1 201 ? 12.931 -7.466 -1.460 1.00 87.31 201 VAL A CA 1
ATOM 1465 C C . VAL A 1 201 ? 11.927 -6.658 -0.648 1.00 87.31 201 VAL A C 1
ATOM 1467 O O . VAL A 1 201 ? 12.077 -6.531 0.570 1.00 87.31 201 VAL A O 1
ATOM 1470 N N . ALA A 1 202 ? 10.874 -6.158 -1.287 1.00 86.25 202 ALA A N 1
ATOM 1471 C CA . ALA A 1 202 ? 9.889 -5.327 -0.625 1.00 86.25 202 ALA A CA 1
ATOM 1472 C C . ALA A 1 202 ? 9.138 -6.080 0.475 1.00 86.25 202 ALA A C 1
ATOM 1474 O O . ALA A 1 202 ? 8.970 -5.556 1.575 1.00 86.25 202 ALA A O 1
ATOM 1475 N N . ALA A 1 203 ? 8.760 -7.334 0.238 1.00 83.56 203 ALA A N 1
ATOM 1476 C CA . ALA A 1 203 ? 8.061 -8.143 1.222 1.00 83.56 203 ALA A CA 1
ATOM 1477 C C . ALA A 1 203 ? 8.901 -8.392 2.482 1.00 83.56 203 ALA A C 1
ATOM 1479 O O . ALA A 1 203 ? 8.357 -8.362 3.584 1.00 83.56 203 ALA A O 1
ATOM 1480 N N . SER A 1 204 ? 10.219 -8.576 2.342 1.00 81.62 204 SER A N 1
ATOM 1481 C CA . SER A 1 204 ? 11.124 -8.736 3.491 1.00 81.62 204 SER A CA 1
ATOM 1482 C C . SER A 1 204 ? 11.204 -7.484 4.377 1.00 81.62 204 SER A C 1
ATOM 1484 O O . SER A 1 204 ? 11.490 -7.586 5.569 1.00 81.62 204 SER A O 1
ATOM 1486 N N . ARG A 1 205 ? 10.929 -6.306 3.804 1.00 80.88 205 ARG A N 1
ATOM 1487 C CA . ARG A 1 205 ? 10.989 -5.002 4.479 1.00 80.88 205 ARG A CA 1
ATOM 1488 C C . ARG A 1 205 ? 9.636 -4.541 5.014 1.00 80.88 205 ARG A C 1
ATOM 1490 O O . ARG A 1 205 ? 9.581 -3.967 6.097 1.00 80.88 205 ARG A O 1
ATOM 1497 N N . LEU A 1 206 ? 8.566 -4.773 4.258 1.00 82.38 206 LEU A N 1
ATOM 1498 C CA . LEU A 1 206 ? 7.217 -4.302 4.578 1.00 82.38 206 LEU A CA 1
ATOM 1499 C C . LEU A 1 206 ? 6.446 -5.281 5.463 1.00 82.38 206 LEU A C 1
ATOM 1501 O O . LEU A 1 206 ? 5.621 -4.856 6.259 1.00 82.38 206 LEU A O 1
ATOM 1505 N N . LEU A 1 207 ? 6.718 -6.581 5.350 1.00 81.00 207 LEU A N 1
ATOM 1506 C CA . LEU A 1 207 ? 6.057 -7.629 6.127 1.00 81.00 207 LEU A CA 1
ATOM 1507 C C . LEU A 1 207 ? 7.115 -8.598 6.680 1.00 81.00 207 LEU A C 1
ATOM 1509 O O . LEU A 1 207 ? 7.226 -9.721 6.179 1.00 81.00 207 LE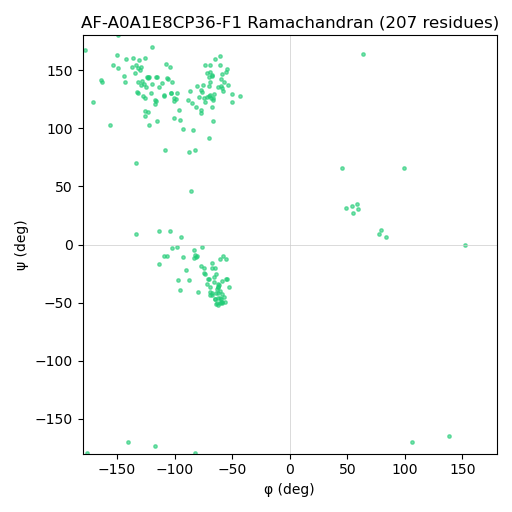U A O 1
ATOM 1513 N N . PRO A 1 208 ? 7.950 -8.192 7.651 1.00 63.12 208 PRO A N 1
ATOM 1514 C CA . PRO A 1 208 ? 8.904 -9.112 8.262 1.00 63.12 208 PRO A CA 1
ATOM 1515 C C . PRO A 1 208 ? 8.152 -10.297 8.889 1.00 63.12 208 PRO A C 1
ATOM 1517 O O . PRO A 1 208 ? 7.097 -10.109 9.492 1.00 63.12 208 PRO A O 1
ATOM 1520 N N . SER A 1 209 ? 8.665 -11.503 8.635 1.00 57.50 209 SER A N 1
ATOM 1521 C CA . SER A 1 209 ? 8.070 -12.786 9.032 1.00 57.50 209 SER A CA 1
ATOM 1522 C C . SER A 1 209 ? 7.915 -12.944 10.542 1.00 57.50 209 SER A C 1
ATOM 1524 O O . SER A 1 209 ? 8.796 -12.435 11.272 1.00 57.50 209 SER A O 1
#

Sequence (209 aa):
MLTPLDTLRCVVQRTITTDRGGLPPDSVKPAEAVGAATEGPVETVPGADAAACPGALPAAGCDEPSPWSRPGDERFFTASRATRRVEGVVTWSLVSKPPPSQSAAADGVNDLQSIGYGVLNLKRGDPGRVLAYLERVVRQCDSAIPLSVGGRRALVGTVTSQFRQGPADVVLLTSQDAAAWLLLDGTTQLSDTELARIVSVAASRLLPS

Secondary structure (DSSP, 8-state):
---GGGG---EEEEE--SSTTS--HHHH--TTEEEEEEEEEEEEEE-TTTTT----PPP--SSS--GGGSTT-HHHHHHHT-SEEEEEEEEEEEEEPPPTT--S--S-EEEEEEEEEEEEE--TT-TT-HHHHHHHHHHHHS--EEEEETTEEEEEEEEE-SSSSSEEEEEEEE-SSEEEEEEEEESSPPPHHHHHHHHHHHHHHHS--

pLDDT: mean 79.09, std 12.69, range [39.28, 93.31]

Solvent-accessible surface area (backbone atoms only — not comparable to full-atom values): 11719 Å² total; per-residue (Å²): 134,84,60,86,73,84,73,61,40,40,59,41,75,45,81,49,90,56,84,83,67,54,80,57,43,79,71,59,55,60,92,77,43,46,77,65,44,58,53,62,28,40,35,38,34,65,25,94,34,37,89,76,48,82,51,67,70,75,80,84,62,65,95,52,80,50,67,87,78,44,86,84,46,60,57,56,48,57,17,35,52,40,64,34,35,28,33,35,34,28,38,35,27,37,66,46,74,70,60,91,87,64,82,87,69,99,63,59,52,70,36,50,37,34,37,41,37,37,27,38,36,40,40,85,78,40,88,41,46,41,68,66,49,50,54,49,36,41,40,71,56,19,70,28,42,84,43,74,46,65,88,36,66,28,37,44,26,46,39,77,29,91,83,72,53,48,75,12,45,32,39,42,34,69,62,85,42,35,39,31,39,38,37,44,32,34,66,61,87,73,51,74,69,53,50,33,50,33,49,33,49,48,42,61,69,62,55,67,130

Nearest PDB structures (foldseek):
  8bjh-assembly1_B  TM=4.844E-01  e=3.507E+00  Vibrio nigripulchritudo

Foldseek 3Di:
DDDPLVPAQQKDKDFDPDPQDADDQVLQDDPQWDDKDKFTFIKIAGDPRLVVHDEAADPLDQPDDDLVLDPPNSRNLSLQQFGMKTWIKMKIWHFADPDPVDPDDPGGPTKIKMKTKMKTFADQPRPSCVVVVVVCSCCPRFVWDWDQALNFTWTWGWGQAPVNLGIWIKIWGDDRGMIMIITIHINDDDDPVSVSSSCNSRCCNRPPD

Mean predicted aligned error: 8.27 Å